Protein AF-0000000083597183 (afdb_homodimer)

Radius of gyration: 18.65 Å; Cα contacts (8 Å, |Δi|>4): 685; chains: 2; bounding box: 47×56×47 Å

Organism: NCBI:txid1368476

InterPro domains:
  IPR002539 MaoC-like dehydratase domain [PF01575] (24-120)
  IPR029069 HotDog domain superfamily [SSF54637] (10-144)
  IPR050965 UPF0336/Enoyl-CoA hydratase-related [PTHR43437] (17-144)

Nearest PDB structures (foldseek):
  5cpg-assembly1_B  TM=9.173E-01  e=1.956E-14  Pseudomonas aeruginosa
  1iq6-assembly1_A  TM=9.420E-01  e=4.392E-13  Aeromonas caviae
  3k67-assembly1_A  TM=9.391E-01  e=9.992E-13  Archaeoglobus fulgidus
  2f41-assembly2_D  TM=8.106E-01  e=1.548E-05  Bacillus subtilis
  2f3x-assembly1_B  TM=7.598E-01  e=5.312E-05  Bacillus subtilis

Secondary structure (DSSP, 8-state):
----TTPPP---GGG--TT-EEEEEEE--HHHHHHHHHHHT---HHHH-HHHHHTSTTSS-B--HHHHHHHHHHHHHHTSS-TT-EEEEEEEEE-SPPBTT-EEEEEEEEEEEETTTTEEEEEEEEEETTTEEEEEEEEEEE---/----TTPPP---GGG--TT-EEEEEEE--HHHHHHHHHHHT---HHHH-HHHHHTSTTSS-B--HHHHHHHHHHHHHHTSS-TT-EEEEEEEEE-SPPBTT-EEEEEEEEEEEETTTTEEEEEEEEEETTTEEEEEEEEEEE---

pLDDT: mean 93.29, std 9.03, range [41.31, 98.88]

Solvent-accessible surface area (backbone atoms only — not comparable to full-atom values): 15024 Å² total; per-residue (Å²): 125,76,51,62,94,82,64,69,71,27,41,34,65,90,71,58,53,74,67,45,71,49,78,46,76,49,69,40,45,68,71,59,49,53,51,52,30,60,72,46,69,46,80,36,42,40,53,71,31,50,70,45,13,45,76,40,96,69,50,40,31,32,56,58,65,62,57,57,50,35,53,51,55,29,47,27,30,61,62,59,44,2,22,46,37,45,75,38,32,40,36,42,38,50,71,41,89,48,47,73,66,38,53,37,40,36,39,39,29,31,68,43,74,40,73,92,76,44,35,35,34,31,36,38,41,28,28,30,91,91,67,42,61,28,34,39,39,41,35,32,29,28,41,24,130,125,79,51,65,93,81,64,68,71,26,40,34,66,92,71,59,54,75,66,45,71,48,77,48,77,49,70,41,43,67,71,60,48,53,50,52,29,60,72,45,69,44,80,36,42,40,52,72,30,52,69,44,12,46,75,39,96,68,50,41,31,34,57,58,64,63,59,58,51,34,55,51,54,28,46,27,30,62,62,58,44,3,23,46,36,43,74,38,33,40,36,40,37,49,71,41,88,47,46,72,68,39,54,37,40,36,38,40,29,31,68,42,74,39,74,91,76,44,34,35,34,30,36,38,41,28,29,29,90,93,66,43,62,28,34,36,37,41,35,31,29,28,38,22,130

Structure (mmCIF, N/CA/C/O backbone):
data_AF-0000000083597183-model_v1
#
loop_
_entity.id
_entity.type
_entity.pdbx_description
1 polymer 'Enoyl-CoA hydratase'
#
loop_
_atom_site.group_PDB
_atom_site.id
_atom_site.type_symbol
_atom_site.label_atom_id
_atom_site.label_alt_id
_atom_site.label_comp_id
_atom_site.label_asym_id
_atom_site.label_entity_id
_atom_site.label_seq_id
_atom_site.pdbx_PDB_ins_code
_atom_site.Cartn_x
_atom_site.Cartn_y
_atom_site.Cartn_z
_atom_site.occupancy
_atom_site.B_iso_or_equiv
_atom_site.auth_seq_id
_atom_site.auth_comp_id
_atom_site.auth_asym_id
_atom_site.auth_atom_id
_atom_site.pdbx_PDB_model_num
ATOM 1 N N . MET A 1 1 ? 1.259 30.031 5.355 1 41.81 1 MET A N 1
ATOM 2 C CA . MET A 1 1 ? 1.521 28.797 4.613 1 41.81 1 MET A CA 1
ATOM 3 C C . MET A 1 1 ? 0.773 28.797 3.285 1 41.81 1 MET A C 1
ATOM 5 O O . MET A 1 1 ? -0.459 28.812 3.262 1 41.81 1 MET A O 1
ATOM 9 N N . LEU A 1 2 ? 1.371 29.406 2.219 1 47.34 2 LEU A N 1
ATOM 10 C CA . LEU A 1 2 ? 0.666 29.734 0.984 1 47.34 2 LEU A CA 1
ATOM 11 C C . LEU A 1 2 ? 0.184 28.469 0.28 1 47.34 2 LEU A C 1
ATOM 13 O O . LEU A 1 2 ? 0.969 27.781 -0.38 1 47.34 2 LEU A O 1
ATOM 17 N N . LEU A 1 3 ? -0.711 27.656 0.903 1 62.44 3 LEU A N 1
ATOM 18 C CA . LEU A 1 3 ? -1.362 26.578 0.18 1 62.44 3 LEU A CA 1
ATOM 19 C C . LEU A 1 3 ? -2.043 27.094 -1.082 1 62.44 3 LEU A C 1
ATOM 21 O O . LEU A 1 3 ? -2.482 28.25 -1.127 1 62.44 3 LEU A O 1
ATOM 25 N N . ARG A 1 4 ? -1.657 26.516 -2.289 1 59.34 4 ARG A N 1
ATOM 26 C CA . ARG A 1 4 ? -2.43 26.969 -3.443 1 59.34 4 ARG A CA 1
ATOM 27 C C . ARG A 1 4 ? -3.857 27.328 -3.043 1 59.34 4 ARG A C 1
ATOM 29 O O . ARG A 1 4 ? -4.414 26.734 -2.117 1 59.34 4 ARG A O 1
ATOM 36 N N . LYS A 1 5 ? -4.309 28.391 -3.541 1 60.41 5 LYS A N 1
ATOM 37 C CA . LYS A 1 5 ? -5.664 28.906 -3.359 1 60.41 5 LYS A CA 1
ATOM 38 C C . LYS A 1 5 ? -6.695 27.781 -3.492 1 60.41 5 LYS A C 1
ATOM 40 O O . LYS A 1 5 ? -6.695 27.047 -4.48 1 60.41 5 LYS A O 1
ATOM 45 N N . GLY A 1 6 ? -7.012 27.203 -2.186 1 68.81 6 GLY A N 1
ATOM 46 C CA . GLY A 1 6 ? -8.148 26.312 -2.209 1 68.81 6 GLY A CA 1
ATOM 47 C C . GLY A 1 6 ? -7.902 25.016 -1.455 1 68.81 6 GLY A C 1
ATOM 48 O O . GLY A 1 6 ? -8.844 24.281 -1.135 1 68.81 6 GLY A O 1
ATOM 49 N N . ILE A 1 7 ? -6.582 24.734 -1.232 1 75.88 7 ILE A N 1
ATOM 50 C CA . ILE A 1 7 ? -6.379 23.5 -0.495 1 75.88 7 ILE A CA 1
ATOM 51 C C . ILE A 1 7 ? -6.492 23.766 1.005 1 75.88 7 ILE A C 1
ATOM 53 O O . ILE A 1 7 ? -5.785 24.609 1.547 1 75.88 7 ILE A O 1
ATOM 57 N N . LYS A 1 8 ? -7.465 23.109 1.589 1 85 8 LYS A N 1
ATOM 58 C CA . LYS A 1 8 ? -7.621 23.172 3.039 1 85 8 LYS A CA 1
ATOM 59 C C . LYS A 1 8 ? -6.785 22.109 3.729 1 85 8 LYS A C 1
ATOM 61 O O . LYS A 1 8 ? -6.914 20.922 3.418 1 85 8 LYS A O 1
ATOM 66 N N . LEU A 1 9 ? -5.914 22.531 4.676 1 92.12 9 LEU A N 1
ATOM 67 C CA . LEU A 1 9 ? -5.078 21.609 5.426 1 92.12 9 LEU A CA 1
ATOM 68 C C . LEU A 1 9 ? -5.934 20.672 6.27 1 92.12 9 LEU A C 1
ATOM 70 O O . LEU A 1 9 ? -7.027 21.031 6.703 1 92.12 9 LEU A O 1
ATOM 74 N N . GLY A 1 10 ? -5.355 19.453 6.449 1 95.81 10 GLY A N 1
ATOM 75 C CA . GLY A 1 10 ? -6.023 18.484 7.301 1 95.81 10 GLY A CA 1
ATOM 76 C C . GLY A 1 10 ? -5.988 18.859 8.773 1 95.81 10 GLY A C 1
ATOM 77 O O . GLY A 1 10 ? -5.512 19.938 9.133 1 95.81 10 GLY A O 1
ATOM 78 N N . LYS A 1 11 ? -6.539 18.062 9.531 1 96.88 11 LYS A N 1
ATOM 79 C CA . LYS A 1 11 ? -6.609 18.297 10.977 1 96.88 11 LYS A CA 1
ATOM 80 C C . LYS A 1 11 ? -5.25 18.094 11.633 1 96.88 11 LYS A C 1
ATOM 82 O O . LYS A 1 11 ? -4.555 17.125 11.344 1 96.88 11 LYS A O 1
ATOM 87 N N . LYS A 1 12 ? -4.887 18.984 12.477 1 96.94 12 LYS A N 1
ATOM 88 C CA . LYS A 1 12 ? -3.732 18.781 13.344 1 96.94 12 LYS A CA 1
ATOM 89 C C . LYS A 1 12 ? -4.059 17.797 14.461 1 96.94 12 LYS A C 1
ATOM 91 O O . LYS A 1 12 ? -5.227 17.469 14.688 1 96.94 12 LYS A O 1
ATOM 96 N N . ILE A 1 13 ? -3.062 17.391 15.086 1 96.94 13 ILE A N 1
ATOM 97 C CA . ILE A 1 13 ? -3.205 16.297 16.047 1 96.94 13 ILE A CA 1
ATOM 98 C C . ILE A 1 13 ? -4.176 16.719 17.156 1 96.94 13 ILE A C 1
ATOM 100 O O . ILE A 1 13 ? -4.922 15.891 17.688 1 96.94 13 ILE A O 1
ATOM 104 N N . ASP A 1 14 ? -4.195 17.969 17.531 1 96.25 14 ASP A N 1
ATOM 105 C CA . ASP A 1 14 ? -5.027 18.453 18.625 1 96.25 14 ASP A CA 1
ATOM 106 C C . ASP A 1 14 ? -6.477 18.625 18.188 1 96.25 14 ASP A C 1
ATOM 108 O O . ASP A 1 14 ? -7.363 18.844 19.016 1 96.25 14 ASP A O 1
ATOM 112 N N . GLU A 1 15 ? -6.727 18.469 16.922 1 97.31 15 GLU A N 1
ATOM 113 C CA . GLU A 1 15 ? -8.07 18.609 16.375 1 97.31 15 GLU A CA 1
ATOM 114 C C . GLU A 1 15 ? -8.711 17.25 16.125 1 97.31 15 GLU A C 1
ATOM 116 O O . GLU A 1 15 ? -9.875 17.172 15.711 1 97.31 15 GLU A O 1
ATOM 121 N N . ILE A 1 16 ? -7.973 16.219 16.281 1 97.81 16 ILE A N 1
ATOM 122 C CA . ILE A 1 16 ? -8.43 14.852 16.031 1 97.81 16 ILE A CA 1
ATOM 123 C C . ILE A 1 16 ? -8.898 14.219 17.344 1 97.81 16 ILE A C 1
ATOM 125 O O . ILE A 1 16 ? -8.266 14.391 18.391 1 97.81 16 ILE A O 1
ATOM 129 N N . THR A 1 17 ? -9.945 13.461 17.297 1 97.75 17 THR A N 1
ATOM 130 C CA . THR A 1 17 ? -10.5 12.828 18.484 1 97.75 17 THR A CA 1
ATOM 131 C C . THR A 1 17 ? -10.586 11.312 18.312 1 97.75 17 THR A C 1
ATOM 133 O O . THR A 1 17 ? -10.977 10.828 17.25 1 97.75 17 THR A O 1
ATOM 136 N N . VAL A 1 18 ? -10.289 10.633 19.375 1 98.12 18 VAL A N 1
ATOM 137 C CA . VAL A 1 18 ? -10.438 9.18 19.359 1 98.12 18 VAL A CA 1
ATOM 138 C C . VAL A 1 18 ? -11.898 8.812 19.125 1 98.12 18 VAL A C 1
ATOM 140 O O . VAL A 1 18 ? -12.797 9.414 19.719 1 98.12 18 VAL A O 1
ATOM 143 N N . GLY A 1 19 ? -12.117 7.871 18.234 1 98.19 19 GLY A N 1
ATOM 144 C CA . GLY A 1 19 ? -13.477 7.449 17.938 1 98.19 19 GLY A CA 1
ATOM 145 C C . GLY A 1 19 ? -14.039 8.086 16.672 1 98.19 19 GLY A C 1
ATOM 146 O O . GLY A 1 19 ? -15.047 7.625 16.141 1 98.19 19 GLY A O 1
ATOM 147 N N . GLU A 1 20 ? -13.406 9.141 16.234 1 97.69 20 GLU A N 1
ATOM 148 C CA . GLU A 1 20 ? -13.812 9.758 14.969 1 97.69 20 GLU A CA 1
ATOM 149 C C . GLU A 1 20 ? -13.773 8.75 13.828 1 97.69 20 GLU A C 1
ATOM 151 O O . GLU A 1 20 ? -12.852 7.938 13.734 1 97.69 20 GLU A O 1
ATOM 156 N N . LYS A 1 21 ? -14.852 8.859 12.984 1 98.19 21 LYS A N 1
ATOM 157 C CA . LYS A 1 21 ? -14.984 7.867 11.922 1 98.19 21 LYS A CA 1
ATOM 158 C C . LYS A 1 21 ? -15.156 8.539 10.562 1 98.19 21 LYS A C 1
ATOM 160 O O . LYS A 1 21 ? -15.625 9.672 10.477 1 98.19 21 LYS A O 1
ATOM 165 N N . LEU A 1 22 ? -14.703 7.848 9.555 1 97.94 22 LEU A N 1
ATOM 166 C CA . LEU A 1 22 ? -14.922 8.188 8.148 1 97.94 22 LEU A CA 1
ATOM 167 C C . LEU A 1 22 ? -15.336 6.957 7.352 1 97.94 22 LEU A C 1
ATOM 169 O O . LEU A 1 22 ? -14.688 5.914 7.422 1 97.94 22 LEU A O 1
ATOM 173 N N . GLN A 1 23 ? -16.453 7.062 6.715 1 97.44 23 GLN A N 1
ATOM 174 C CA . GLN A 1 23 ? -16.938 5.98 5.871 1 97.44 23 GLN A CA 1
ATOM 175 C C . GLN A 1 23 ? -16.844 6.348 4.391 1 97.44 23 GLN A C 1
ATOM 177 O O . GLN A 1 23 ? -17.281 7.426 3.986 1 97.44 23 GLN A O 1
ATOM 182 N N . ILE A 1 24 ? -16.297 5.453 3.621 1 95.88 24 ILE A N 1
ATOM 183 C CA . ILE A 1 24 ? -16.141 5.656 2.184 1 95.88 24 ILE A CA 1
ATOM 184 C C . ILE A 1 24 ? -16.672 4.434 1.436 1 95.88 24 ILE A C 1
ATOM 186 O O . ILE A 1 24 ? -16.5 3.301 1.886 1 95.88 24 ILE A O 1
ATOM 190 N N . THR A 1 25 ? -17.344 4.711 0.355 1 96.12 25 THR A N 1
ATOM 191 C CA . THR A 1 25 ? -17.812 3.66 -0.542 1 96.12 25 THR A CA 1
ATOM 192 C C . THR A 1 25 ? -17.188 3.818 -1.927 1 96.12 25 THR A C 1
ATOM 194 O O . THR A 1 25 ? -17.219 4.906 -2.504 1 96.12 25 THR A O 1
ATOM 197 N N . GLU A 1 26 ? -16.578 2.748 -2.426 1 94 26 GLU A N 1
ATOM 198 C CA . GLU A 1 26 ? -15.898 2.787 -3.717 1 94 26 GLU A CA 1
ATOM 199 C C . GLU A 1 26 ? -16.312 1.603 -4.59 1 94 26 GLU A C 1
ATOM 201 O O . GLU A 1 26 ? -16.344 0.462 -4.121 1 94 26 GLU A O 1
ATOM 206 N N . LYS A 1 27 ? -16.641 1.891 -5.797 1 94.38 27 LYS A N 1
ATOM 207 C CA . LYS A 1 27 ? -16.844 0.833 -6.781 1 94.38 27 LYS A CA 1
ATOM 208 C C . LYS A 1 27 ? -15.57 0.585 -7.59 1 94.38 27 LYS A C 1
ATOM 210 O O . LYS A 1 27 ? -15 1.518 -8.156 1 94.38 27 LYS A O 1
ATOM 215 N N . ILE A 1 28 ? -15.141 -0.674 -7.645 1 93.88 28 ILE A N 1
ATOM 216 C CA . ILE A 1 28 ? -13.906 -1.02 -8.352 1 93.88 28 ILE A CA 1
ATOM 217 C C . ILE A 1 28 ? -14.211 -1.226 -9.836 1 93.88 28 ILE A C 1
ATOM 219 O O . ILE A 1 28 ? -14.547 -2.334 -10.258 1 93.88 28 ILE A O 1
ATOM 223 N N . GLU A 1 29 ? -13.945 -0.23 -10.578 1 91.19 29 GLU A N 1
ATOM 224 C CA . GLU A 1 29 ? -14.234 -0.301 -12.008 1 91.19 29 GLU A CA 1
ATOM 225 C C . GLU A 1 29 ? -13.016 -0.767 -12.789 1 91.19 29 GLU A C 1
ATOM 227 O O . GLU A 1 29 ? -11.875 -0.505 -12.398 1 91.19 29 GLU A O 1
ATOM 232 N N . ASP A 1 30 ? -13.227 -1.377 -13.977 1 87.25 30 ASP A N 1
ATOM 233 C CA . ASP A 1 30 ? -12.172 -1.929 -14.82 1 87.25 30 ASP A CA 1
ATOM 234 C C . ASP A 1 30 ? -11.195 -0.841 -15.266 1 87.25 30 ASP A C 1
ATOM 236 O O . ASP A 1 30 ? -9.984 -1.07 -15.32 1 87.25 30 ASP A O 1
ATOM 240 N N . LYS A 1 31 ? -11.742 0.262 -15.539 1 84.44 31 LYS A N 1
ATOM 241 C CA . LYS A 1 31 ? -10.875 1.344 -16 1 84.44 31 LYS A CA 1
ATOM 242 C C . LYS A 1 31 ? -9.859 1.729 -14.938 1 84.44 31 LYS A C 1
ATOM 244 O O . LYS A 1 31 ? -8.695 2.008 -15.25 1 84.44 31 LYS A O 1
ATOM 249 N N . ASP A 1 32 ? -10.273 1.742 -13.688 1 85.81 32 ASP A N 1
ATOM 250 C CA . ASP A 1 32 ? -9.375 2.092 -12.602 1 85.81 32 ASP A CA 1
ATOM 251 C C . ASP A 1 32 ? -8.312 1.011 -12.391 1 85.81 32 ASP A C 1
ATOM 253 O O . ASP A 1 32 ? -7.156 1.317 -12.117 1 85.81 32 ASP A O 1
ATOM 257 N N . LEU A 1 33 ? -8.781 -0.182 -12.625 1 88.81 33 LEU A N 1
ATOM 258 C CA . LEU A 1 33 ? -7.883 -1.316 -12.461 1 88.81 33 LEU A CA 1
ATOM 259 C C . LEU A 1 33 ? -6.734 -1.253 -13.461 1 88.81 33 LEU A C 1
ATOM 261 O O . LEU A 1 33 ? -5.57 -1.413 -13.094 1 88.81 33 LEU A O 1
ATOM 265 N N . LEU A 1 34 ? -7.078 -1.034 -14.703 1 87.31 34 LEU A N 1
ATOM 266 C CA . LEU A 1 34 ? -6.074 -0.981 -15.758 1 87.31 34 LEU A CA 1
ATOM 267 C C . LEU A 1 34 ? -5.078 0.149 -15.508 1 87.31 34 LEU A C 1
ATOM 269 O O . LEU A 1 34 ? -3.885 0.002 -15.773 1 87.31 34 LEU A O 1
ATOM 273 N N . LEU A 1 35 ? -5.57 1.214 -14.977 1 85.69 35 LEU A N 1
ATOM 274 C CA . LEU A 1 35 ? -4.703 2.338 -14.641 1 85.69 35 LEU A CA 1
ATOM 275 C C . LEU A 1 35 ? -3.705 1.953 -13.555 1 85.69 35 LEU A C 1
ATOM 277 O O . LEU A 1 35 ? -2.516 2.262 -13.656 1 85.69 35 LEU A O 1
ATOM 281 N N . TYR A 1 36 ? -4.176 1.244 -12.539 1 87.19 36 TYR A N 1
ATOM 282 C CA . TYR A 1 36 ? -3.293 0.83 -11.461 1 87.19 36 TYR A CA 1
ATOM 283 C C . TYR A 1 36 ? -2.244 -0.158 -11.953 1 87.19 36 TYR A C 1
ATOM 285 O O . TYR A 1 36 ? -1.068 -0.059 -11.594 1 87.19 36 TYR A O 1
ATOM 293 N N . LEU A 1 37 ? -2.715 -1.013 -12.789 1 88 37 LEU A N 1
ATOM 294 C CA . LEU A 1 37 ? -1.808 -2.016 -13.336 1 88 37 LEU A CA 1
ATOM 295 C C . LEU A 1 37 ? -0.781 -1.374 -14.266 1 88 37 LEU A C 1
ATOM 297 O O . LEU A 1 37 ? 0.383 -1.78 -14.289 1 88 37 LEU A O 1
ATOM 301 N N . GLY A 1 38 ? -1.205 -0.454 -15.016 1 83.25 38 GLY A N 1
ATOM 302 C CA . GLY A 1 38 ? -0.297 0.29 -15.875 1 83.25 38 GLY A CA 1
ATOM 303 C C . GLY A 1 38 ? 0.751 1.068 -15.102 1 83.25 38 GLY A C 1
ATOM 304 O O . GLY A 1 38 ? 1.933 1.045 -15.453 1 83.25 38 GLY A O 1
ATOM 305 N N . LEU A 1 39 ? 0.34 1.626 -14.039 1 81.25 39 LEU A N 1
ATOM 306 C CA . LEU A 1 39 ? 1.214 2.467 -13.227 1 81.25 39 LEU A CA 1
ATOM 307 C C . LEU A 1 39 ? 2.27 1.627 -12.516 1 81.25 39 LEU A C 1
ATOM 309 O O . LEU A 1 39 ? 3.414 2.061 -12.359 1 81.25 39 LEU A O 1
ATOM 313 N N . THR A 1 40 ? 1.866 0.495 -12.047 1 83.06 40 THR A N 1
ATOM 314 C CA . THR A 1 40 ? 2.789 -0.348 -11.289 1 83.06 40 THR A CA 1
ATOM 315 C C . THR A 1 40 ? 3.547 -1.287 -12.227 1 83.06 40 THR A C 1
ATOM 317 O O . THR A 1 40 ? 4.41 -2.047 -11.781 1 83.06 40 THR A O 1
ATOM 320 N N . ASN A 1 41 ? 3.141 -1.228 -13.523 1 83.19 41 ASN A N 1
ATOM 321 C CA . ASN A 1 41 ? 3.723 -2.146 -14.5 1 83.19 41 ASN A CA 1
ATOM 322 C C . ASN A 1 41 ? 3.568 -3.6 -14.055 1 83.19 41 ASN A C 1
ATOM 324 O O . ASN A 1 41 ? 4.543 -4.352 -14.031 1 83.19 41 ASN A O 1
ATOM 328 N N . ASP A 1 42 ? 2.438 -3.844 -13.625 1 88.19 42 ASP A N 1
ATOM 329 C CA . ASP A 1 42 ? 2.094 -5.168 -13.117 1 88.19 42 ASP A CA 1
ATOM 330 C C . ASP A 1 42 ? 1.12 -5.879 -14.055 1 88.19 42 ASP A C 1
ATOM 332 O O . ASP A 1 42 ? -0.039 -5.477 -14.172 1 88.19 42 ASP A O 1
ATOM 336 N N . SER A 1 43 ? 1.572 -6.988 -14.695 1 89.44 43 SER A N 1
ATOM 337 C CA . SER A 1 43 ? 0.742 -7.754 -15.617 1 89.44 43 SER A CA 1
ATOM 338 C C . SER A 1 43 ? 0.439 -9.148 -15.07 1 89.44 43 SER A C 1
ATOM 340 O O . SER A 1 43 ? 0.365 -10.117 -15.828 1 89.44 43 SER A O 1
ATOM 342 N N . ASN A 1 44 ? 0.352 -9.18 -13.82 1 94.81 44 ASN A N 1
ATOM 343 C CA . ASN A 1 44 ? 0.013 -10.438 -13.172 1 94.81 44 ASN A CA 1
ATOM 344 C C . ASN A 1 44 ? -1.292 -11.016 -13.711 1 94.81 44 ASN A C 1
ATOM 346 O O . ASN A 1 44 ? -2.328 -10.352 -13.688 1 94.81 44 ASN A O 1
ATOM 350 N N . PRO A 1 45 ? -1.233 -12.219 -14.234 1 95.06 45 PRO A N 1
ATOM 351 C CA . PRO A 1 45 ? -2.424 -12.805 -14.852 1 95.06 45 PRO A CA 1
ATOM 352 C C . PRO A 1 45 ? -3.594 -12.93 -13.883 1 95.06 45 PRO A C 1
ATOM 354 O O . PRO A 1 45 ? -4.75 -12.984 -14.305 1 95.06 45 PRO A O 1
ATOM 357 N N . LEU A 1 46 ? -3.34 -12.93 -12.664 1 95 46 LEU A N 1
ATOM 358 C CA . LEU A 1 46 ? -4.375 -13.023 -11.641 1 95 46 LEU A CA 1
ATOM 359 C C . LEU A 1 46 ? -5.328 -11.836 -11.727 1 95 46 LEU A C 1
ATOM 361 O O . LEU A 1 46 ? -6.473 -11.914 -11.273 1 95 46 LEU A O 1
ATOM 365 N N . TYR A 1 47 ? -4.844 -10.75 -12.273 1 95.38 47 TYR A N 1
ATOM 366 C CA . TYR A 1 47 ? -5.609 -9.508 -12.219 1 95.38 47 TYR A CA 1
ATOM 367 C C . TYR A 1 47 ? -6.344 -9.258 -13.531 1 95.38 47 TYR A C 1
ATOM 369 O O . TYR A 1 47 ? -7.273 -8.453 -13.586 1 95.38 47 TYR A O 1
ATOM 377 N N . ILE A 1 48 ? -5.961 -10.016 -14.625 1 91.81 48 ILE A N 1
ATOM 378 C CA . ILE A 1 48 ? -6.5 -9.562 -15.898 1 91.81 48 ILE A CA 1
ATOM 379 C C . ILE A 1 48 ? -6.855 -10.766 -16.766 1 91.81 48 ILE A C 1
ATOM 381 O O . ILE A 1 48 ? -7.59 -10.633 -17.75 1 91.81 48 ILE A O 1
ATOM 385 N N . GLN A 1 49 ? -6.273 -11.898 -16.531 1 92.44 49 GLN A N 1
ATOM 386 C CA . GLN A 1 49 ? -6.492 -13.047 -17.391 1 92.44 49 GLN A CA 1
ATOM 387 C C . GLN A 1 49 ? -7.562 -13.969 -16.828 1 92.44 49 GLN A C 1
ATOM 389 O O . GLN A 1 49 ? -7.301 -14.734 -15.898 1 92.44 49 GLN A O 1
ATOM 394 N N . HIS A 1 50 ? -8.641 -14.016 -17.516 1 93.62 50 HIS A N 1
ATOM 395 C CA . HIS A 1 50 ? -9.789 -14.789 -17.047 1 93.62 50 HIS A CA 1
ATOM 396 C C . HIS A 1 50 ? -9.484 -16.281 -17.062 1 93.62 50 HIS A C 1
ATOM 398 O O . HIS A 1 50 ? -9.805 -17 -16.109 1 93.62 50 HIS A O 1
ATOM 404 N N . ASP A 1 51 ? -8.875 -16.672 -18.109 1 93.5 51 ASP A N 1
ATOM 405 C CA . ASP A 1 51 ? -8.609 -18.094 -18.25 1 93.5 51 ASP A CA 1
ATOM 406 C C . ASP A 1 51 ? -7.695 -18.609 -17.141 1 93.5 51 ASP A C 1
ATOM 408 O O . ASP A 1 51 ? -7.91 -19.688 -16.594 1 93.5 51 ASP A O 1
ATOM 412 N N . TYR A 1 52 ? -6.73 -17.812 -16.797 1 93.62 52 TYR A N 1
ATOM 413 C CA . TYR A 1 52 ? -5.844 -18.219 -15.711 1 93.62 52 TYR A CA 1
ATOM 414 C C . TYR A 1 52 ? -6.57 -18.188 -14.375 1 93.62 52 TYR A C 1
ATOM 416 O O . TYR A 1 52 ? -6.488 -19.141 -13.594 1 93.62 52 TYR A O 1
ATOM 424 N N . ALA A 1 53 ? -7.219 -17.094 -14.109 1 93.81 53 ALA A N 1
ATOM 425 C CA . ALA A 1 53 ? -7.918 -16.938 -12.836 1 93.81 53 ALA A CA 1
ATOM 426 C C . ALA A 1 53 ? -8.922 -18.062 -12.609 1 93.81 53 ALA A C 1
ATOM 428 O O . ALA A 1 53 ? -9.125 -18.5 -11.477 1 93.81 53 ALA A O 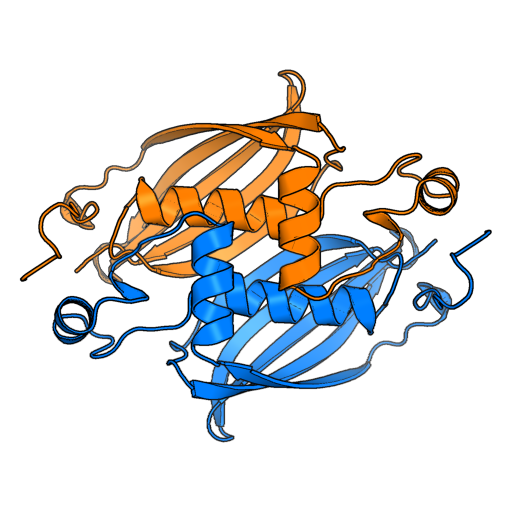1
ATOM 429 N N . LEU A 1 54 ? -9.523 -18.547 -13.727 1 93.88 54 LEU A N 1
ATOM 430 C CA . LEU A 1 54 ? -10.523 -19.609 -13.656 1 93.88 54 LEU A CA 1
ATOM 431 C C . LEU A 1 54 ? -9.93 -20.875 -13.031 1 93.88 54 LEU A C 1
ATOM 433 O O . LEU A 1 54 ? -10.641 -21.625 -12.375 1 93.88 54 LEU A O 1
ATOM 437 N N . GLU A 1 55 ? -8.672 -21.047 -13.195 1 92.5 55 GLU A N 1
ATOM 438 C CA . GLU A 1 55 ? -8 -22.25 -12.727 1 92.5 55 GLU A CA 1
ATOM 439 C C . GLU A 1 55 ? -7.488 -22.078 -11.297 1 92.5 55 GLU A C 1
ATOM 441 O O . GLU A 1 55 ? -6.93 -23.016 -10.719 1 92.5 55 GLU A O 1
ATOM 446 N N . THR A 1 56 ? -7.566 -20.938 -10.805 1 93.12 56 THR A N 1
ATOM 447 C CA . THR A 1 56 ? -7.145 -20.656 -9.438 1 93.12 56 THR A CA 1
ATOM 448 C C . THR A 1 56 ? -8.328 -20.719 -8.484 1 93.12 56 THR A C 1
ATOM 450 O O . THR A 1 56 ? -9.484 -20.797 -8.922 1 93.12 56 THR A O 1
ATOM 453 N N . PRO A 1 57 ? -8.031 -20.672 -7.215 1 93.12 57 PRO A N 1
ATOM 454 C CA . PRO A 1 57 ? -9.125 -20.672 -6.242 1 93.12 57 PRO A CA 1
ATOM 455 C C . PRO A 1 57 ? -10.016 -19.438 -6.359 1 93.12 57 PRO A C 1
ATOM 457 O O . PRO A 1 57 ? -11.133 -19.422 -5.848 1 93.12 57 PRO A O 1
ATOM 460 N N . PHE A 1 58 ? -9.57 -18.453 -7.023 1 94.75 58 PHE A N 1
ATOM 461 C CA . PHE A 1 58 ? -10.305 -17.203 -7.129 1 94.75 58 PHE A CA 1
ATOM 462 C C . PHE A 1 58 ? -11.391 -17.297 -8.188 1 94.75 58 PHE A C 1
ATOM 464 O O . PHE A 1 58 ? -12.375 -16.562 -8.148 1 94.75 58 PHE A O 1
ATOM 471 N N . LYS A 1 59 ? -11.227 -18.109 -9.258 1 95.69 59 LYS A N 1
ATOM 472 C CA . LYS A 1 59 ? -12.195 -18.469 -10.289 1 95.69 59 LYS A CA 1
ATOM 473 C C . LYS A 1 59 ? -12.43 -17.312 -11.258 1 95.69 59 LYS A C 1
ATOM 475 O O . LYS A 1 59 ? -12.938 -17.516 -12.359 1 95.69 59 LYS A O 1
ATOM 480 N N . LYS A 1 60 ? -12.102 -16.094 -10.859 1 95.5 60 LYS A N 1
ATOM 481 C CA . LYS A 1 60 ? -12.141 -14.906 -11.703 1 95.5 60 LYS A CA 1
ATOM 482 C C . LYS A 1 60 ? -11.055 -13.906 -11.305 1 95.5 60 LYS A C 1
ATOM 484 O O . LYS A 1 60 ? -10.539 -13.961 -10.188 1 95.5 60 LYS A O 1
ATOM 489 N N . PRO A 1 61 ? -10.703 -12.977 -12.211 1 95.19 61 PRO A N 1
ATOM 490 C CA . PRO A 1 61 ? -9.688 -11.984 -11.875 1 95.19 61 PRO A CA 1
ATOM 491 C C . PRO A 1 61 ? -10.047 -11.156 -10.641 1 95.19 61 PRO A C 1
ATOM 493 O O . PRO A 1 61 ? -11.219 -10.805 -10.453 1 95.19 61 PRO A O 1
ATOM 496 N N . ILE A 1 62 ? -9.039 -10.852 -9.859 1 96.69 62 ILE A N 1
ATOM 497 C CA . ILE A 1 62 ? -9.266 -10.133 -8.609 1 96.69 62 ILE A CA 1
ATOM 498 C C . ILE A 1 62 ? -8.57 -8.773 -8.664 1 96.69 62 ILE A C 1
ATOM 500 O O . ILE A 1 62 ? -7.727 -8.531 -9.523 1 96.69 62 ILE A O 1
ATOM 504 N N . VAL A 1 63 ? -8.977 -7.883 -7.781 1 96.5 63 VAL A N 1
ATOM 505 C CA . VAL A 1 63 ? -8.414 -6.543 -7.648 1 96.5 63 VAL A CA 1
ATOM 506 C C . VAL A 1 63 ? -7.051 -6.621 -6.957 1 96.5 63 VAL A C 1
ATOM 508 O O . VAL A 1 63 ? -6.906 -7.285 -5.93 1 96.5 63 VAL A O 1
ATOM 511 N N . PRO A 1 64 ? -6.098 -5.984 -7.57 1 95.69 64 PRO A N 1
ATOM 512 C CA . PRO A 1 64 ? -4.801 -5.953 -6.891 1 95.69 64 PRO A CA 1
ATOM 513 C C . PRO A 1 64 ? -4.863 -5.266 -5.527 1 95.69 64 PRO A C 1
ATOM 515 O O . PRO A 1 64 ? -5.527 -4.234 -5.383 1 95.69 64 PRO A O 1
ATOM 518 N N . THR A 1 65 ? -4.121 -5.777 -4.566 1 94.81 65 THR A N 1
ATOM 519 C CA . THR A 1 65 ? -4.168 -5.246 -3.211 1 94.81 65 THR A CA 1
ATOM 520 C C . THR A 1 65 ? -3.658 -3.809 -3.174 1 94.81 65 THR A C 1
ATOM 522 O O . THR A 1 65 ? -4.098 -3.01 -2.346 1 94.81 65 THR A O 1
ATOM 525 N N . ILE A 1 66 ? -2.777 -3.486 -4.086 1 93.38 66 ILE A N 1
ATOM 526 C CA . ILE A 1 66 ? -2.221 -2.139 -4.125 1 93.38 66 ILE A CA 1
ATOM 527 C C . ILE A 1 66 ? -3.332 -1.129 -4.406 1 93.38 66 ILE A C 1
ATOM 529 O O . ILE A 1 66 ? -3.295 -0.002 -3.906 1 93.38 66 ILE A O 1
ATOM 533 N N . MET A 1 67 ? -4.289 -1.485 -5.188 1 93.69 67 MET A N 1
ATOM 534 C CA . MET A 1 67 ? -5.41 -0.593 -5.469 1 93.69 67 MET A CA 1
ATOM 535 C C . MET A 1 67 ? -6.23 -0.331 -4.211 1 93.69 67 MET A C 1
ATOM 537 O O . MET A 1 67 ? -6.594 0.812 -3.928 1 93.69 67 MET A O 1
ATOM 541 N N . LEU A 1 68 ? -6.492 -1.341 -3.455 1 95.5 68 LEU A N 1
ATOM 542 C CA . LEU A 1 68 ? -7.207 -1.192 -2.193 1 95.5 68 LEU A CA 1
ATOM 543 C C . LEU A 1 68 ? -6.434 -0.298 -1.231 1 95.5 68 LEU A C 1
ATOM 545 O O . LEU A 1 68 ? -7.012 0.591 -0.602 1 95.5 68 LEU A O 1
ATOM 549 N N . ASN A 1 69 ? -5.168 -0.573 -1.177 1 95.38 69 ASN A N 1
ATOM 550 C CA . ASN A 1 69 ? -4.301 0.266 -0.356 1 95.38 69 ASN A CA 1
ATOM 551 C C . ASN A 1 69 ? -4.34 1.723 -0.809 1 95.38 69 ASN A C 1
ATOM 553 O O . ASN A 1 69 ? -4.371 2.635 0.02 1 95.38 69 ASN A O 1
ATOM 557 N N . GLY A 1 70 ? -4.297 1.927 -2.098 1 93.25 70 GLY A N 1
ATOM 558 C CA . GLY A 1 70 ? -4.379 3.271 -2.643 1 93.25 70 GLY A CA 1
ATOM 559 C C . GLY A 1 70 ? -5.641 4.008 -2.229 1 93.25 70 GLY A C 1
ATOM 560 O O . GLY A 1 70 ? -5.59 5.191 -1.887 1 93.25 70 GLY A O 1
ATOM 561 N N . ILE A 1 71 ? -6.699 3.357 -2.275 1 94.19 71 ILE A N 1
ATOM 562 C CA . ILE A 1 71 ? -7.977 3.947 -1.888 1 94.19 71 ILE A CA 1
ATOM 563 C C . ILE A 1 71 ? -7.926 4.371 -0.422 1 94.19 71 ILE A C 1
ATOM 565 O O . ILE A 1 71 ? -8.32 5.492 -0.08 1 94.19 71 ILE A O 1
ATOM 569 N N . ILE A 1 72 ? -7.391 3.561 0.4 1 96.62 72 ILE A N 1
ATOM 570 C CA . ILE A 1 72 ? -7.332 3.803 1.837 1 96.62 72 ILE A CA 1
ATOM 571 C C . ILE A 1 72 ? -6.402 4.98 2.123 1 96.62 72 ILE A C 1
ATOM 573 O O . ILE A 1 72 ? -6.773 5.914 2.834 1 96.62 72 ILE A O 1
ATOM 577 N N . THR A 1 73 ? -5.191 4.938 1.587 1 95.56 73 THR A N 1
ATOM 578 C CA . THR A 1 73 ? -4.211 5.98 1.868 1 95.56 73 THR A CA 1
ATOM 579 C C . THR A 1 73 ? -4.66 7.316 1.285 1 95.56 73 THR A C 1
ATOM 581 O O . THR A 1 73 ? -4.395 8.375 1.862 1 95.56 73 THR A O 1
ATOM 584 N N . SER A 1 74 ? -5.34 7.219 0.166 1 93.75 74 SER A N 1
ATOM 585 C CA . SER A 1 74 ? -5.898 8.445 -0.398 1 93.75 74 SER A CA 1
ATOM 586 C C . SER A 1 74 ? -6.949 9.047 0.527 1 93.75 74 SER A C 1
ATOM 588 O O . SER A 1 74 ? -7.004 10.266 0.7 1 93.75 74 SER A O 1
ATOM 590 N N . ALA A 1 75 ? -7.797 8.219 1.057 1 96.12 75 ALA A N 1
ATOM 591 C CA . ALA A 1 75 ? -8.812 8.703 1.985 1 96.12 75 ALA A CA 1
ATOM 592 C C . ALA A 1 75 ? -8.18 9.383 3.193 1 96.12 75 ALA A C 1
ATOM 594 O O . ALA A 1 75 ? -8.648 10.438 3.635 1 96.12 75 ALA A O 1
ATOM 595 N N . ILE A 1 76 ? -7.148 8.812 3.67 1 97.44 76 ILE A N 1
ATOM 596 C CA . ILE A 1 76 ? -6.43 9.367 4.809 1 97.44 76 ILE A CA 1
ATOM 597 C C . ILE A 1 76 ? -5.816 10.711 4.418 1 97.44 76 ILE A C 1
ATOM 599 O O . ILE A 1 76 ? -5.965 11.703 5.137 1 97.44 76 ILE A O 1
ATOM 603 N N . SER A 1 77 ? -5.191 10.727 3.336 1 95.81 77 SER A N 1
ATOM 604 C CA . SER A 1 77 ? -4.492 11.898 2.826 1 95.81 77 SER A CA 1
ATOM 605 C C . SER A 1 77 ? -5.461 13.047 2.551 1 95.81 77 SER A C 1
ATOM 607 O O . SER A 1 77 ? -5.109 14.219 2.709 1 95.81 77 SER A O 1
ATOM 609 N N . LYS A 1 78 ? -6.672 12.688 2.215 1 94.94 78 LYS A N 1
ATOM 610 C CA . LYS A 1 78 ? -7.633 13.695 1.78 1 94.94 78 LYS A CA 1
ATOM 611 C C . LYS A 1 78 ? -8.539 14.125 2.932 1 94.94 78 LYS A C 1
ATOM 613 O O . LYS A 1 78 ? -8.953 15.281 3.004 1 94.94 78 LYS A O 1
ATOM 618 N N . HIS A 1 79 ? -8.812 13.195 3.828 1 95.38 79 HIS A N 1
ATOM 619 C CA . HIS A 1 79 ? -9.953 13.477 4.684 1 95.38 79 HIS A CA 1
ATOM 620 C C . HIS A 1 79 ? -9.602 13.297 6.156 1 95.38 79 HIS A C 1
ATOM 622 O O . HIS A 1 79 ? -10.039 14.078 7.004 1 95.38 79 HIS A O 1
ATOM 628 N N . MET A 1 80 ? -8.891 12.305 6.5 1 94.81 80 MET A N 1
ATOM 629 C CA . MET A 1 80 ? -8.625 11.977 7.895 1 94.81 80 MET A CA 1
ATOM 630 C C . MET A 1 80 ? -7.242 11.352 8.055 1 94.81 80 MET A C 1
ATOM 632 O O . MET A 1 80 ? -7.07 10.148 7.828 1 94.81 80 MET A O 1
ATOM 636 N N . PRO A 1 81 ? -6.297 12.203 8.5 1 96.75 81 PRO A N 1
ATOM 637 C CA . PRO A 1 81 ? -6.398 13.586 8.984 1 96.75 81 PRO A CA 1
ATOM 638 C C . PRO A 1 81 ? -6.582 14.594 7.859 1 96.75 81 PRO A C 1
ATOM 640 O O . PRO A 1 81 ? -7.102 15.695 8.086 1 96.75 81 PRO A O 1
ATOM 643 N N . GLY A 1 82 ? -6.082 14.234 6.676 1 96.56 82 GLY A N 1
ATOM 644 C CA . GLY A 1 82 ? -6.262 15.156 5.562 1 96.56 82 GLY A CA 1
ATOM 645 C C . GLY A 1 82 ? -4.953 15.688 5.012 1 96.56 82 GLY A C 1
ATOM 646 O O . GLY A 1 82 ? -3.881 15.172 5.336 1 96.56 82 GLY A O 1
ATOM 647 N N . PRO A 1 83 ? -5.078 16.734 4.156 1 95.81 83 PRO A N 1
ATOM 648 C CA . PRO A 1 83 ? -3.893 17.266 3.479 1 95.81 83 PRO A CA 1
ATOM 649 C C . PRO A 1 83 ? -2.787 17.656 4.453 1 95.81 83 PRO A C 1
ATOM 651 O O . PRO A 1 83 ? -3.051 18.344 5.445 1 95.81 83 PRO A O 1
ATOM 654 N N . GLY A 1 84 ? -1.593 17.219 4.129 1 96.19 84 GLY A N 1
ATOM 655 C CA . GLY A 1 84 ? -0.452 17.438 5 1 96.19 84 GLY A CA 1
ATOM 656 C C . GLY A 1 84 ? -0.086 16.219 5.832 1 96.19 84 GLY A C 1
ATOM 657 O O . GLY A 1 84 ? 0.954 16.203 6.492 1 96.19 84 GLY A O 1
ATOM 658 N N . SER A 1 85 ? -0.889 15.188 5.773 1 97.12 85 SER A N 1
ATOM 659 C CA . SER A 1 85 ? -0.627 13.992 6.566 1 97.12 85 SER A CA 1
ATOM 660 C C . SER A 1 85 ? 0.296 13.031 5.824 1 97.12 85 SER A C 1
ATOM 662 O O . SER A 1 85 ? 0.426 13.102 4.602 1 97.12 85 SER A O 1
ATOM 664 N N . HIS A 1 86 ? 0.944 12.18 6.566 1 97.25 86 HIS A N 1
ATOM 665 C CA . HIS A 1 86 ? 1.892 11.203 6.031 1 97.25 86 HIS A CA 1
ATOM 666 C C . HIS A 1 86 ? 1.803 9.883 6.777 1 97.25 86 HIS A C 1
ATOM 668 O O . HIS A 1 86 ? 1.754 9.859 8.008 1 97.25 86 HIS A O 1
ATOM 674 N N . VAL A 1 87 ? 1.771 8.828 6.023 1 97.94 87 VAL A N 1
ATOM 675 C CA . VAL A 1 87 ? 1.669 7.5 6.617 1 97.94 87 VAL A CA 1
ATOM 676 C C . VAL A 1 87 ? 3.035 7.059 7.141 1 97.94 87 VAL A C 1
ATOM 678 O O . VAL A 1 87 ? 4.023 7.082 6.402 1 97.94 87 VAL A O 1
ATOM 681 N N . ARG A 1 88 ? 3.041 6.613 8.359 1 97.81 88 ARG A N 1
ATOM 682 C CA . ARG A 1 88 ? 4.27 6.168 9.016 1 97.81 88 ARG A CA 1
ATOM 683 C C . ARG A 1 88 ? 4.371 4.648 9.016 1 97.81 88 ARG A C 1
ATOM 685 O O . ARG A 1 88 ? 5.461 4.094 8.891 1 97.81 88 ARG A O 1
ATOM 692 N N . GLU A 1 89 ? 3.256 4.043 9.297 1 98.62 89 GLU A N 1
ATOM 693 C CA . GLU A 1 89 ? 3.201 2.586 9.383 1 98.62 89 GLU A CA 1
ATOM 694 C C . GLU A 1 89 ? 1.877 2.049 8.852 1 98.62 89 GLU A C 1
ATOM 696 O O . GLU A 1 89 ? 0.834 2.688 9.008 1 98.62 89 GLU A O 1
ATOM 701 N N . GLN A 1 90 ? 1.955 0.906 8.273 1 98.56 90 GLN A N 1
ATOM 702 C CA . GLN A 1 90 ? 0.747 0.233 7.809 1 98.56 90 GLN A CA 1
ATOM 703 C C . GLN A 1 90 ? 0.765 -1.248 8.18 1 98.56 90 GLN A C 1
ATOM 705 O O . GLN A 1 90 ? 1.747 -1.946 7.918 1 98.56 90 GLN A O 1
ATOM 710 N N . ASN A 1 91 ? -0.19 -1.713 8.797 1 98.75 91 ASN A N 1
ATOM 711 C CA . ASN A 1 91 ? -0.474 -3.119 9.062 1 98.75 91 ASN A CA 1
ATOM 712 C C . ASN A 1 91 ? -1.851 -3.523 8.547 1 98.75 91 ASN A C 1
ATOM 714 O O . ASN A 1 91 ? -2.869 -3.205 9.164 1 98.75 91 ASN A O 1
ATOM 718 N N . LEU A 1 92 ? -1.885 -4.246 7.465 1 98.75 92 LEU A N 1
ATOM 719 C CA . LEU A 1 92 ? -3.137 -4.582 6.797 1 98.75 92 LEU A CA 1
ATOM 720 C C . LEU A 1 92 ? -3.209 -6.078 6.5 1 98.75 92 LEU A C 1
ATOM 722 O O . LEU A 1 92 ? -2.207 -6.688 6.121 1 98.75 92 LEU A O 1
ATOM 726 N N . ILE A 1 93 ? -4.367 -6.625 6.633 1 98.75 93 ILE A N 1
ATOM 727 C CA . ILE A 1 93 ? -4.664 -8.008 6.289 1 98.75 93 ILE A CA 1
ATOM 728 C C . ILE A 1 93 ? -5.785 -8.062 5.254 1 98.75 93 ILE A C 1
ATOM 730 O O . ILE A 1 93 ? -6.836 -7.441 5.438 1 98.75 93 ILE A O 1
ATOM 734 N N . TYR A 1 94 ? -5.504 -8.758 4.191 1 98.38 94 TYR A N 1
ATOM 735 C CA . TYR A 1 94 ? -6.504 -8.961 3.15 1 98.38 94 TYR A CA 1
ATOM 736 C C . TYR A 1 94 ? -7.191 -10.312 3.322 1 98.38 94 TYR A C 1
ATOM 738 O O . TYR A 1 94 ? -6.613 -11.359 3.018 1 98.38 94 TYR A O 1
ATOM 746 N N . LEU A 1 95 ? -8.391 -10.281 3.686 1 97.75 95 LEU A N 1
ATOM 747 C CA . LEU A 1 95 ? -9.094 -11.469 4.176 1 97.75 95 LEU A CA 1
ATOM 748 C C . LEU A 1 95 ? -9.781 -12.195 3.029 1 97.75 95 LEU A C 1
ATOM 750 O O . LEU A 1 95 ? -9.758 -13.43 2.971 1 97.75 95 LEU A O 1
ATOM 754 N N . GLU A 1 96 ? -10.469 -11.492 2.227 1 97.31 96 GLU A N 1
ATOM 755 C CA . GLU A 1 96 ? -11.18 -12.023 1.07 1 97.31 96 GLU A CA 1
ATOM 756 C C . GLU A 1 96 ? -10.836 -11.25 -0.197 1 97.31 96 GLU A C 1
ATOM 758 O O . GLU A 1 96 ? -10.594 -10.039 -0.143 1 97.31 96 GLU A O 1
ATOM 763 N N . PRO A 1 97 ? -10.812 -11.938 -1.29 1 97 97 PRO A N 1
ATOM 764 C CA . PRO A 1 97 ? -10.539 -11.211 -2.533 1 97 97 PRO A CA 1
ATOM 765 C C . PRO A 1 97 ? -11.672 -10.258 -2.92 1 97 97 PRO A C 1
ATOM 767 O O . PRO A 1 97 ? -12.828 -10.5 -2.58 1 97 97 PRO A O 1
ATOM 770 N N . VAL A 1 98 ? -11.32 -9.164 -3.494 1 97.31 98 VAL A N 1
ATOM 771 C CA . VAL A 1 98 ? -12.273 -8.273 -4.137 1 97.31 98 VAL A CA 1
ATOM 772 C C . VAL A 1 98 ? -12.258 -8.5 -5.648 1 97.31 98 VAL A C 1
ATOM 774 O O . VAL A 1 98 ? -11.195 -8.633 -6.254 1 97.31 98 VAL A O 1
ATOM 777 N N . TYR A 1 99 ? -13.422 -8.594 -6.227 1 96.56 99 TYR A N 1
ATOM 778 C CA . TYR A 1 99 ? -13.516 -8.852 -7.66 1 96.56 99 TYR A CA 1
ATOM 779 C C . TYR A 1 99 ? -13.844 -7.574 -8.422 1 96.56 99 TYR A C 1
ATOM 781 O O . TYR A 1 99 ? -14.242 -6.57 -7.824 1 96.56 99 TYR A O 1
ATOM 789 N N . HIS A 1 100 ? -13.531 -7.695 -9.688 1 95.31 100 HIS A N 1
ATOM 790 C CA . HIS A 1 100 ? -13.844 -6.562 -10.547 1 95.31 100 HIS A CA 1
ATOM 791 C C . HIS A 1 100 ? -15.312 -6.164 -10.422 1 95.31 100 HIS A C 1
ATOM 793 O O . HIS A 1 100 ? -16.188 -7.027 -10.328 1 95.31 100 HIS A O 1
ATOM 799 N N . ASN A 1 101 ? -15.586 -4.836 -10.383 1 94.88 101 ASN A N 1
ATOM 800 C CA . ASN A 1 101 ? -16.922 -4.242 -10.414 1 94.88 101 ASN A CA 1
ATOM 801 C C . ASN A 1 101 ? -17.656 -4.461 -9.094 1 94.88 101 ASN A C 1
ATOM 803 O O . ASN A 1 101 ? -18.875 -4.262 -9.023 1 94.88 101 ASN A O 1
ATOM 807 N N . GLU A 1 102 ? -16.953 -4.875 -8.117 1 95.94 102 GLU A N 1
ATOM 808 C CA . GLU A 1 102 ? -17.562 -4.945 -6.789 1 95.94 102 GLU A CA 1
ATOM 809 C C . GLU A 1 102 ? -17.484 -3.598 -6.074 1 95.94 102 GLU A C 1
ATOM 811 O O . GLU A 1 102 ? -16.625 -2.771 -6.391 1 95.94 102 GLU A O 1
ATOM 816 N N . THR A 1 103 ? -18.422 -3.391 -5.199 1 96.88 103 THR A N 1
ATOM 817 C CA . THR A 1 103 ? -18.438 -2.203 -4.352 1 96.88 103 THR A CA 1
ATOM 818 C C . THR A 1 103 ? -17.938 -2.533 -2.947 1 96.88 103 THR A C 1
ATOM 820 O O . THR A 1 103 ? -18.391 -3.508 -2.34 1 96.88 103 THR A O 1
ATOM 823 N N . ILE A 1 104 ? -17.031 -1.703 -2.477 1 97.06 104 ILE A N 1
ATOM 824 C CA . ILE A 1 104 ? -16.531 -1.935 -1.125 1 97.06 104 ILE A CA 1
ATOM 825 C C . ILE A 1 104 ? -16.859 -0.729 -0.243 1 97.06 104 ILE A C 1
ATOM 827 O O . ILE A 1 104 ? -16.875 0.408 -0.719 1 97.06 104 ILE A O 1
ATOM 831 N N . GLU A 1 105 ? -17.125 -1.04 0.974 1 97.94 105 GLU A N 1
ATOM 832 C CA . GLU A 1 105 ? -17.297 -0.037 2.02 1 97.94 105 GLU A CA 1
ATOM 833 C C . GLU A 1 105 ? -16.125 -0.038 2.992 1 97.94 105 GLU A C 1
ATOM 835 O O . GLU A 1 105 ? -15.805 -1.069 3.59 1 97.94 105 GLU A O 1
ATOM 840 N N . ILE A 1 106 ? -15.531 1.1 3.16 1 97.62 106 ILE A N 1
ATOM 841 C CA . ILE A 1 106 ? -14.352 1.219 4.012 1 97.62 106 ILE A CA 1
ATOM 842 C C . ILE A 1 106 ? -14.664 2.125 5.203 1 97.62 106 ILE A C 1
ATOM 844 O O . ILE A 1 106 ? -15.18 3.23 5.027 1 97.62 106 ILE A O 1
ATOM 848 N N . LEU A 1 107 ? -14.352 1.616 6.316 1 98.06 107 LEU A N 1
ATOM 849 C CA . LEU A 1 107 ? -14.492 2.385 7.547 1 98.06 107 LEU A CA 1
ATOM 850 C C . LEU A 1 107 ? -13.133 2.676 8.164 1 98.06 107 LEU A C 1
ATOM 852 O O . LEU A 1 107 ? -12.344 1.756 8.406 1 98.06 107 LEU A O 1
ATOM 856 N N . LEU A 1 108 ? -12.852 3.932 8.344 1 98.69 108 LEU A N 1
ATOM 857 C CA . LEU A 1 108 ? -11.672 4.395 9.07 1 98.69 108 LEU A CA 1
ATOM 858 C C . LEU A 1 108 ? -12.07 4.957 10.43 1 98.69 108 LEU A C 1
ATOM 860 O O . LEU A 1 108 ? -13 5.758 10.531 1 98.69 108 LEU A O 1
ATOM 864 N N . GLU A 1 109 ? -11.328 4.492 11.422 1 98.81 109 GLU A N 1
ATOM 865 C CA . GLU A 1 109 ? -11.641 4.969 12.766 1 98.81 109 GLU A CA 1
ATOM 866 C C . GLU A 1 109 ? -10.367 5.297 13.547 1 98.81 109 GLU A C 1
ATOM 868 O O . GLU A 1 109 ? -9.445 4.484 13.594 1 98.81 109 GLU A O 1
ATOM 873 N N . VAL A 1 110 ? -10.367 6.488 14.148 1 98.75 110 VAL A N 1
ATOM 874 C CA . VAL A 1 110 ? -9.242 6.844 15 1 98.75 110 VAL A CA 1
ATOM 875 C C . VAL A 1 110 ? -9.297 6.023 16.297 1 98.75 110 VAL A C 1
ATOM 877 O O . VAL A 1 110 ? -10.258 6.113 17.047 1 98.75 110 VAL A O 1
ATOM 880 N N . HIS A 1 111 ? -8.25 5.309 16.469 1 98.31 111 HIS A N 1
ATOM 881 C CA . HIS A 1 111 ? -8.258 4.391 17.609 1 98.31 111 HIS A CA 1
ATOM 882 C C . HIS A 1 111 ? -7.363 4.895 18.734 1 98.31 111 HIS A C 1
ATOM 884 O O . HIS A 1 111 ? -7.617 4.613 19.906 1 98.31 111 HIS A O 1
ATOM 890 N N . HIS A 1 112 ? -6.332 5.574 18.438 1 98.38 112 HIS A N 1
ATOM 891 C CA . HIS A 1 112 ? -5.352 6.047 19.406 1 98.38 112 HIS A CA 1
ATOM 892 C C . HIS A 1 112 ? -4.625 7.285 18.891 1 98.38 112 HIS A C 1
ATOM 894 O O . HIS A 1 112 ? -4.434 7.449 17.688 1 98.38 112 HIS A O 1
ATOM 900 N N . ILE A 1 113 ? -4.293 8.148 19.812 1 98.31 113 ILE A N 1
ATOM 901 C CA . ILE A 1 113 ? -3.553 9.367 19.5 1 98.31 113 ILE A CA 1
ATOM 902 C C . ILE A 1 113 ? -2.328 9.477 20.391 1 98.31 113 ILE A C 1
ATOM 904 O O . ILE A 1 113 ? -2.447 9.438 21.625 1 98.31 113 ILE A O 1
ATOM 908 N N . ASP A 1 114 ? -1.253 9.57 19.844 1 98.06 114 ASP A N 1
ATOM 909 C CA . ASP A 1 114 ? -0.006 9.852 20.547 1 98.06 114 ASP A CA 1
ATOM 910 C C . ASP A 1 114 ? 0.451 11.289 20.281 1 98.06 114 ASP A C 1
ATOM 912 O O . ASP A 1 114 ? 1.186 11.555 19.328 1 98.06 114 ASP A O 1
ATOM 916 N N . ILE A 1 115 ? 0.135 12.148 21.141 1 96.56 115 ILE A N 1
ATOM 917 C CA . ILE A 1 115 ? 0.381 13.578 20.953 1 96.56 115 ILE A CA 1
ATOM 918 C C . ILE A 1 115 ? 1.884 13.844 20.938 1 96.56 115 ILE A C 1
ATOM 920 O O . ILE A 1 115 ? 2.373 14.625 20.125 1 96.56 115 ILE A O 1
ATOM 924 N N . THR A 1 116 ? 2.564 13.211 21.844 1 96.25 116 THR A N 1
ATOM 925 C CA . THR A 1 116 ? 3.998 13.43 21.984 1 96.25 116 THR A CA 1
ATOM 926 C C . THR A 1 116 ? 4.734 13.125 20.688 1 96.25 116 THR A C 1
ATOM 928 O O . THR A 1 116 ? 5.609 13.883 20.266 1 96.25 116 THR A O 1
ATOM 931 N N . GLN A 1 117 ? 4.305 12.078 20.016 1 95.94 117 GLN A N 1
ATOM 932 C C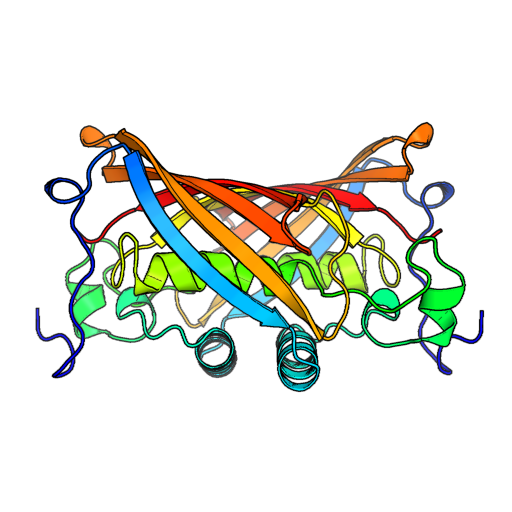A . GLN A 1 117 ? 4.98 11.672 18.781 1 95.94 117 GLN A CA 1
ATOM 933 C C . GLN A 1 117 ? 4.262 12.219 17.562 1 95.94 117 GLN A C 1
ATOM 935 O O . GLN A 1 117 ? 4.715 12.031 16.422 1 95.94 117 GLN A O 1
ATOM 940 N N . ASN A 1 118 ? 3.205 12.914 17.766 1 97.44 118 ASN A N 1
ATOM 941 C CA . ASN A 1 118 ? 2.375 13.422 16.672 1 97.44 118 ASN A CA 1
ATOM 942 C C . ASN A 1 118 ? 1.943 12.297 15.727 1 97.44 118 ASN A C 1
ATOM 944 O O . ASN A 1 118 ? 2.131 12.391 14.516 1 97.44 118 ASN A O 1
ATOM 948 N N . VAL A 1 119 ? 1.396 11.234 16.344 1 98.25 119 VAL A N 1
ATOM 949 C CA . VAL A 1 119 ? 0.976 10.07 15.562 1 98.25 119 VAL A CA 1
ATOM 950 C C . VAL A 1 119 ? -0.464 9.703 15.922 1 98.25 119 VAL A C 1
ATOM 952 O O . VAL A 1 119 ? -0.841 9.711 17.094 1 98.25 119 VAL A O 1
ATOM 955 N N . VAL A 1 120 ? -1.204 9.414 14.914 1 98.62 120 VAL A N 1
ATOM 956 C CA . VAL A 1 120 ? -2.578 8.945 15.07 1 98.62 120 VAL A CA 1
ATOM 957 C C . VAL A 1 120 ? -2.705 7.523 14.516 1 98.62 120 VAL A C 1
ATOM 959 O O . VAL A 1 120 ? -2.287 7.25 13.391 1 98.62 120 VAL A O 1
ATOM 962 N N . ASP A 1 121 ? -3.291 6.598 15.305 1 98.81 121 ASP A N 1
ATOM 963 C CA . ASP A 1 121 ? -3.596 5.246 14.844 1 98.81 121 ASP A CA 1
ATOM 964 C C . ASP A 1 121 ? -5 5.172 14.25 1 98.81 121 ASP A C 1
ATOM 966 O O . ASP A 1 121 ? -5.988 5.395 14.953 1 98.81 121 ASP A O 1
ATOM 970 N N . ILE A 1 122 ? -5.043 4.832 13.07 1 98.88 122 ILE A N 1
ATOM 971 C CA . ILE A 1 122 ? -6.32 4.711 12.375 1 98.88 122 ILE A CA 1
ATOM 972 C C . ILE A 1 122 ? -6.617 3.24 12.094 1 98.88 122 ILE A C 1
ATOM 974 O O . ILE A 1 122 ? -5.852 2.57 11.398 1 98.88 122 ILE A O 1
ATOM 978 N N . TYR A 1 123 ? -7.684 2.76 12.633 1 98.81 123 TYR A N 1
ATOM 979 C CA . TYR A 1 123 ? -8.156 1.414 12.328 1 98.81 123 TYR A CA 1
ATOM 980 C C . TYR A 1 123 ? -8.938 1.394 11.016 1 98.81 123 TYR A C 1
ATOM 982 O O . TYR A 1 123 ? -9.766 2.27 10.766 1 98.81 123 TYR A O 1
ATOM 990 N N . VAL A 1 124 ? -8.68 0.424 10.203 1 98.75 124 VAL A N 1
ATOM 991 C CA . VAL A 1 124 ? -9.289 0.299 8.883 1 98.75 124 VAL A CA 1
ATOM 992 C C . VAL A 1 124 ? -10.062 -1.013 8.789 1 98.75 124 VAL A C 1
ATOM 994 O O . VAL A 1 124 ? -9.539 -2.078 9.117 1 98.75 124 VAL A O 1
ATOM 997 N N . ASN A 1 125 ? -11.258 -0.92 8.344 1 98.19 125 ASN A N 1
ATOM 998 C CA . ASN A 1 125 ? -12.086 -2.078 8.023 1 98.19 125 ASN A CA 1
ATOM 999 C C . ASN A 1 125 ? -12.844 -1.887 6.707 1 98.19 125 ASN A C 1
ATOM 1001 O O . ASN A 1 125 ? -13.461 -0.846 6.492 1 98.19 125 ASN A O 1
ATOM 1005 N N . ALA A 1 126 ? -12.711 -2.84 5.844 1 98.25 126 ALA A N 1
ATOM 1006 C CA . ALA A 1 126 ? -13.438 -2.787 4.578 1 98.25 126 ALA A CA 1
ATOM 1007 C C . ALA A 1 126 ? -14.305 -4.031 4.391 1 98.25 126 ALA A C 1
ATOM 1009 O O . ALA A 1 126 ? -13.891 -5.141 4.738 1 98.25 126 ALA A O 1
ATOM 1010 N N . SER A 1 127 ? -15.453 -3.832 3.844 1 98.19 127 SER A N 1
ATOM 1011 C CA . SER A 1 127 ? -16.375 -4.93 3.592 1 98.19 127 SER A CA 1
ATOM 1012 C C . SER A 1 127 ? -17.047 -4.785 2.229 1 98.19 127 SER A C 1
ATOM 1014 O O . SER A 1 127 ? -17.031 -3.703 1.639 1 98.19 127 SER A O 1
ATOM 1016 N N . LYS A 1 128 ? -17.453 -5.898 1.738 1 97.25 128 LYS A N 1
ATOM 1017 C CA . LYS A 1 128 ? -18.297 -5.938 0.547 1 97.25 128 LYS A CA 1
ATOM 1018 C C . LYS A 1 128 ? -19.594 -6.695 0.816 1 97.25 128 LYS A C 1
ATOM 1020 O O . LYS A 1 128 ? -19.672 -7.461 1.776 1 97.25 128 LYS A O 1
ATOM 1025 N N . ASP A 1 129 ? -20.625 -6.488 0.017 1 90.94 129 ASP A N 1
ATOM 1026 C CA . ASP A 1 129 ? -21.922 -7.176 0.113 1 90.94 129 ASP A CA 1
ATOM 1027 C C . ASP A 1 129 ? -22.453 -7.129 1.54 1 90.94 129 ASP A C 1
ATOM 1029 O O . ASP A 1 129 ? -22.984 -8.117 2.041 1 90.94 129 ASP A O 1
ATOM 1033 N N . LYS A 1 130 ? -22.234 -6.07 2.289 1 80.06 130 LYS A N 1
ATOM 1034 C CA . LYS A 1 130 ? -22.781 -5.684 3.586 1 80.06 130 LYS A CA 1
ATOM 1035 C C . LYS A 1 130 ? -22.188 -6.523 4.711 1 80.06 130 LYS A C 1
ATOM 1037 O O . LYS A 1 130 ? -22.094 -6.07 5.852 1 80.06 130 LYS A O 1
ATOM 1042 N N . ASN A 1 131 ? -21.531 -7.613 4.223 1 87.69 131 ASN A N 1
ATOM 1043 C CA . ASN A 1 131 ? -21.141 -8.328 5.434 1 87.69 131 ASN A CA 1
ATOM 1044 C C . ASN A 1 131 ? -19.875 -9.156 5.211 1 87.69 131 ASN A C 1
ATOM 1046 O O . ASN A 1 131 ? -19.469 -9.914 6.094 1 87.69 131 ASN A O 1
ATOM 1050 N N . VAL A 1 132 ? -19.328 -9.094 4.172 1 96.81 132 VAL A N 1
ATOM 1051 C CA . VAL A 1 132 ? -18.109 -9.867 3.951 1 96.81 132 VAL A CA 1
ATOM 1052 C C . VAL A 1 132 ? -16.891 -8.969 4.129 1 96.81 132 VAL A C 1
ATOM 1054 O O . VAL A 1 132 ? -16.641 -8.086 3.301 1 96.81 132 VAL A O 1
ATOM 1057 N N . GLN A 1 133 ? -16.156 -9.234 5.195 1 97.94 133 GLN A N 1
ATOM 1058 C CA . GLN A 1 133 ? -14.961 -8.438 5.434 1 97.94 133 GLN A CA 1
ATOM 1059 C C . GLN A 1 133 ? -13.859 -8.781 4.426 1 97.94 133 GLN A C 1
ATOM 1061 O O . GLN A 1 133 ? -13.555 -9.953 4.219 1 97.94 133 GLN A O 1
ATOM 1066 N N . VAL A 1 134 ? -13.305 -7.75 3.834 1 97.94 134 VAL A N 1
ATOM 1067 C CA . VAL A 1 134 ? -12.312 -8.008 2.799 1 97.94 134 VAL A CA 1
ATOM 1068 C C . VAL A 1 134 ? -10.922 -7.598 3.299 1 97.94 134 VAL A C 1
ATOM 1070 O O . VAL A 1 134 ? -9.914 -8.156 2.873 1 97.94 134 VAL A O 1
ATOM 1073 N N . LEU A 1 135 ? -10.844 -6.625 4.148 1 97.94 135 LEU A N 1
ATOM 1074 C CA . LEU A 1 135 ? -9.562 -6.16 4.668 1 97.94 135 LEU A CA 1
ATOM 1075 C C . LEU A 1 135 ? -9.734 -5.488 6.027 1 97.94 135 LEU A C 1
ATOM 1077 O O . LEU A 1 135 ? -10.797 -4.941 6.32 1 97.94 135 LEU A O 1
ATOM 1081 N N . GLU A 1 136 ? -8.711 -5.574 6.824 1 98.56 136 GLU A N 1
ATOM 1082 C CA . GLU A 1 136 ? -8.656 -4.883 8.109 1 98.56 136 GLU A CA 1
ATOM 1083 C C . GLU A 1 136 ? -7.219 -4.578 8.516 1 98.56 136 GLU A C 1
ATOM 1085 O O . GLU A 1 136 ? -6.281 -5.176 7.984 1 98.56 136 GLU A O 1
ATOM 1090 N N . GLY A 1 137 ? -7.117 -3.627 9.445 1 98.75 137 GLY A N 1
ATOM 1091 C CA . GLY A 1 137 ? -5.781 -3.328 9.945 1 98.75 137 GLY A CA 1
ATOM 1092 C C . GLY A 1 137 ? -5.676 -1.954 10.578 1 98.75 137 GLY A C 1
ATOM 1093 O O . GLY A 1 137 ? -6.684 -1.371 10.984 1 98.75 137 GLY A O 1
ATOM 1094 N N . VAL A 1 138 ? -4.402 -1.526 10.758 1 98.88 138 VAL A N 1
ATOM 1095 C CA . VAL A 1 138 ? -4.129 -0.242 11.391 1 98.88 138 VAL A CA 1
ATOM 1096 C C . VAL A 1 138 ? -3.086 0.523 10.578 1 98.88 138 VAL A C 1
ATOM 1098 O O . VAL A 1 138 ? -2.104 -0.058 10.117 1 98.88 138 VAL A O 1
ATOM 1101 N N . ILE A 1 139 ? -3.338 1.754 10.414 1 98.81 139 ILE A N 1
ATOM 1102 C CA . ILE A 1 139 ? -2.375 2.654 9.789 1 98.81 139 ILE A CA 1
ATOM 1103 C C . ILE A 1 139 ? -2.002 3.768 10.766 1 98.81 139 ILE A C 1
ATOM 1105 O O . ILE A 1 139 ? -2.879 4.426 11.328 1 98.81 139 ILE A O 1
ATOM 1109 N N . LYS A 1 140 ? -0.741 3.92 10.992 1 98.81 140 LYS A N 1
ATOM 1110 C CA . LYS A 1 140 ? -0.241 5.035 11.789 1 98.81 140 LYS A CA 1
ATOM 1111 C C . LYS A 1 140 ? 0.107 6.23 10.906 1 98.81 140 LYS A C 1
ATOM 1113 O O . LYS A 1 140 ? 0.858 6.094 9.938 1 98.81 140 LYS A O 1
ATOM 1118 N N . VAL A 1 141 ? -0.39 7.344 11.281 1 98.62 141 VAL A N 1
ATOM 1119 C CA . VAL A 1 141 ? -0.315 8.5 10.398 1 98.62 141 VAL A CA 1
ATOM 1120 C C . VAL A 1 141 ? 0.216 9.703 11.172 1 98.62 141 VAL A C 1
ATOM 1122 O O . VAL A 1 141 ? -0.127 9.906 12.336 1 98.62 141 VAL A O 1
ATOM 1125 N N . LEU A 1 142 ? 1.062 10.477 10.539 1 97.94 142 LEU A N 1
ATOM 1126 C CA . LEU A 1 142 ? 1.48 11.789 11.023 1 97.94 142 LEU A CA 1
ATOM 1127 C C . LEU A 1 142 ? 0.575 12.891 10.477 1 97.94 142 LEU A C 1
ATOM 1129 O O . LEU A 1 142 ? 0.599 13.18 9.281 1 97.94 142 LEU A O 1
ATOM 1133 N N . PRO A 1 143 ? -0.205 13.484 11.336 1 97.75 143 PRO A N 1
ATOM 1134 C CA . PRO A 1 143 ? -1.027 14.602 10.867 1 97.75 143 PRO A CA 1
ATOM 1135 C C . PRO A 1 143 ? -0.202 15.852 10.547 1 97.75 143 PRO A C 1
ATOM 1137 O O . PRO A 1 143 ? 0.99 15.906 10.859 1 97.75 143 PRO A O 1
ATOM 1140 N N . PRO A 1 144 ? -0.899 16.812 9.891 1 94.5 144 PRO A N 1
ATOM 1141 C CA . PRO A 1 144 ? -0.182 18.047 9.578 1 94.5 144 PRO A CA 1
ATOM 1142 C C . PRO A 1 144 ? 0.354 18.75 10.828 1 94.5 144 PRO A C 1
ATOM 1144 O O . PRO A 1 144 ? -0.209 18.594 11.914 1 94.5 144 PRO A O 1
ATOM 1147 N N . HIS A 1 145 ? 1.481 19.391 10.586 1 81.88 145 HIS A N 1
ATOM 1148 C CA . HIS A 1 145 ? 2.107 20.109 11.695 1 81.88 145 HIS A CA 1
ATOM 1149 C C . HIS A 1 145 ? 1.499 21.5 11.867 1 81.88 145 HIS A C 1
ATOM 1151 O O . HIS A 1 145 ? 1.03 22.094 10.898 1 81.88 145 HIS A O 1
ATOM 1157 N N . MET B 1 1 ? -2.756 -24.469 -18.781 1 41.31 1 MET B N 1
ATOM 1158 C CA . MET B 1 1 ? -3.078 -23.141 -18.25 1 41.31 1 MET B CA 1
ATOM 1159 C C . 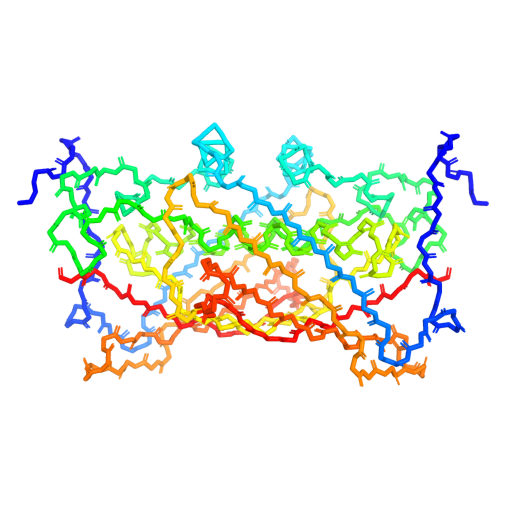MET B 1 1 ? -2.688 -22.062 -19.25 1 41.31 1 MET B C 1
ATOM 1161 O O . MET B 1 1 ? -1.508 -21.891 -19.562 1 41.31 1 MET B O 1
ATOM 1165 N N . LEU B 1 2 ? -3.582 -21.734 -20.203 1 47 2 LEU B N 1
ATOM 1166 C CA . LEU B 1 2 ? -3.246 -20.953 -21.391 1 47 2 LEU B CA 1
ATOM 1167 C C . LEU B 1 2 ? -2.826 -19.547 -21.016 1 47 2 LEU B C 1
ATOM 1169 O O . LEU B 1 2 ? -3.674 -18.688 -20.719 1 47 2 LEU B O 1
ATOM 1173 N N . LEU B 1 3 ? -1.729 -19.391 -20.219 1 61.66 3 LEU B N 1
ATOM 1174 C CA . LEU B 1 3 ? -1.163 -18.062 -20.047 1 61.66 3 LEU B CA 1
ATOM 1175 C C . LEU B 1 3 ? -0.862 -17.406 -21.391 1 61.66 3 LEU B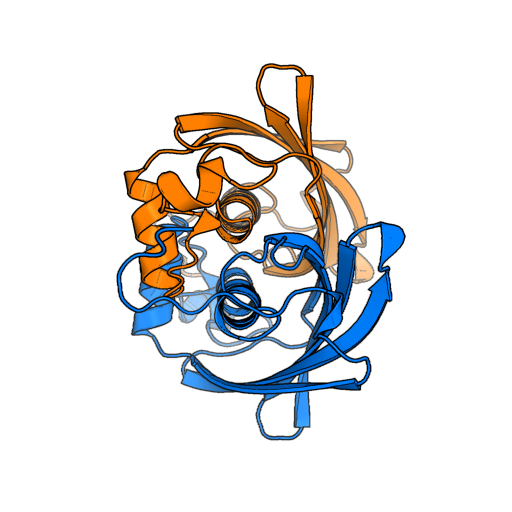 C 1
ATOM 1177 O O . LEU B 1 3 ? -0.575 -18.094 -22.359 1 61.66 3 LEU B O 1
ATOM 1181 N N . ARG B 1 4 ? -1.466 -16.188 -21.625 1 59.53 4 ARG B N 1
ATOM 1182 C CA . ARG B 1 4 ? -1.045 -15.547 -22.875 1 59.53 4 ARG B CA 1
ATOM 1183 C C . ARG B 1 4 ? 0.392 -15.922 -23.219 1 59.53 4 ARG B C 1
ATOM 1185 O O . ARG B 1 4 ? 1.213 -16.156 -22.328 1 59.53 4 ARG B O 1
ATOM 1192 N N . LYS B 1 5 ? 0.582 -16.203 -24.422 1 60.06 5 LYS B N 1
ATOM 1193 C CA . LYS B 1 5 ? 1.877 -16.516 -25.016 1 60.06 5 LYS B CA 1
ATOM 1194 C C . LYS B 1 5 ? 2.957 -15.555 -24.531 1 60.06 5 LYS B C 1
ATOM 1196 O O . LYS B 1 5 ? 2.793 -14.336 -24.609 1 60.06 5 LYS B O 1
ATOM 1201 N N . GLY B 1 6 ? 3.615 -16.094 -23.328 1 68.5 6 GLY B N 1
ATOM 1202 C CA . GLY B 1 6 ? 4.805 -15.352 -22.953 1 68.5 6 GLY B CA 1
ATOM 1203 C C . GLY B 1 6 ? 4.887 -15.07 -21.453 1 68.5 6 GLY B C 1
ATOM 1204 O O . GLY B 1 6 ? 5.945 -14.711 -20.938 1 68.5 6 GLY B O 1
ATOM 1205 N N . ILE B 1 7 ? 3.707 -15.188 -20.797 1 75.5 7 ILE B N 1
ATOM 1206 C CA . ILE B 1 7 ? 3.824 -14.93 -19.375 1 75.5 7 ILE B CA 1
ATOM 1207 C C . ILE B 1 7 ? 4.258 -16.203 -18.656 1 75.5 7 ILE B C 1
ATOM 1209 O O . ILE B 1 7 ? 3.605 -17.25 -18.766 1 75.5 7 ILE B O 1
ATOM 1213 N N . LYS B 1 8 ? 5.414 -16.109 -18.062 1 84.75 8 LYS B N 1
ATOM 1214 C CA . LYS B 1 8 ? 5.902 -17.203 -17.234 1 84.75 8 LYS B CA 1
ATOM 1215 C C . LYS B 1 8 ? 5.379 -17.094 -15.797 1 84.75 8 LYS B C 1
ATOM 1217 O O . LYS B 1 8 ? 5.551 -16.062 -15.148 1 84.75 8 LYS B O 1
ATOM 1222 N N . LEU B 1 9 ? 4.719 -18.172 -15.312 1 91.94 9 LEU B N 1
ATOM 1223 C CA . LEU B 1 9 ? 4.199 -18.203 -13.953 1 91.94 9 LEU B CA 1
ATOM 1224 C C . LEU B 1 9 ? 5.332 -18.109 -12.938 1 91.94 9 LEU B C 1
ATOM 1226 O O . LEU B 1 9 ? 6.449 -18.547 -13.195 1 91.94 9 LEU B O 1
ATOM 1230 N N . GLY B 1 10 ? 4.941 -17.484 -11.781 1 95.62 10 GLY B N 1
ATOM 1231 C CA . GLY B 1 10 ? 5.898 -17.391 -10.695 1 95.62 10 GLY B CA 1
ATOM 1232 C C . GLY B 1 10 ? 6.184 -18.734 -10.039 1 95.62 10 GLY B C 1
ATOM 1233 O O . GLY B 1 10 ? 5.699 -19.766 -10.492 1 95.62 10 GLY B O 1
ATOM 1234 N N . LYS B 1 11 ? 6.98 -18.703 -9.102 1 96.88 11 LYS B N 1
ATOM 1235 C CA . LYS B 1 11 ? 7.375 -19.906 -8.383 1 96.88 11 LYS B CA 1
ATOM 1236 C C . LYS B 1 11 ? 6.242 -20.406 -7.492 1 96.88 11 LYS B C 1
ATOM 1238 O O . LYS B 1 11 ? 5.605 -19.625 -6.789 1 96.88 11 LYS B O 1
ATOM 1243 N N . LYS B 1 12 ? 6.012 -21.688 -7.531 1 96.88 12 LYS B N 1
ATOM 1244 C CA . LYS B 1 12 ? 5.137 -22.312 -6.547 1 96.88 12 LYS B CA 1
ATOM 1245 C C . LYS B 1 12 ? 5.832 -22.438 -5.191 1 96.88 12 LYS B C 1
ATOM 1247 O O . LYS B 1 12 ? 7.047 -22.266 -5.098 1 96.88 12 LYS B O 1
ATOM 1252 N N . ILE B 1 13 ? 5.066 -22.734 -4.262 1 96.88 13 ILE B N 1
ATOM 1253 C CA . ILE B 1 13 ? 5.559 -22.703 -2.891 1 96.88 13 ILE B CA 1
ATOM 1254 C C . ILE B 1 13 ? 6.715 -23.688 -2.736 1 96.88 13 ILE B C 1
ATOM 1256 O O . ILE B 1 13 ? 7.652 -23.438 -1.974 1 96.88 13 ILE B O 1
ATOM 1260 N N . ASP B 1 14 ? 6.688 -24.797 -3.424 1 96.25 14 ASP B N 1
ATOM 1261 C CA . ASP B 1 14 ? 7.703 -25.844 -3.293 1 96.25 14 ASP B CA 1
ATOM 1262 C C . ASP B 1 14 ? 8.977 -25.469 -4.047 1 96.25 14 ASP B C 1
ATOM 1264 O O . ASP B 1 14 ? 10.008 -26.125 -3.9 1 96.25 14 ASP B O 1
ATOM 1268 N N . GLU B 1 15 ? 8.922 -24.391 -4.785 1 97.31 15 GLU B N 1
ATOM 1269 C CA . GLU B 1 15 ? 10.07 -23.938 -5.562 1 97.31 15 GLU B CA 1
ATOM 1270 C C . GLU B 1 15 ? 10.773 -22.766 -4.871 1 97.31 15 GLU B C 1
ATOM 1272 O O . GLU B 1 15 ? 11.805 -22.281 -5.355 1 97.31 15 GLU B O 1
ATOM 1277 N N . ILE B 1 16 ? 10.227 -22.297 -3.828 1 97.75 16 ILE B N 1
ATOM 1278 C CA . ILE B 1 16 ? 10.758 -21.141 -3.094 1 97.75 16 ILE B CA 1
ATOM 1279 C C . ILE B 1 16 ? 11.594 -21.641 -1.913 1 97.75 16 ILE B C 1
ATOM 1281 O O . ILE B 1 16 ? 11.219 -22.594 -1.23 1 97.75 16 ILE B O 1
ATOM 1285 N N . THR B 1 17 ? 12.672 -20.969 -1.638 1 97.75 17 THR B N 1
ATOM 1286 C CA . THR B 1 17 ? 13.562 -21.375 -0.554 1 97.75 17 THR B CA 1
ATOM 1287 C C . THR B 1 17 ? 13.766 -20.219 0.43 1 97.75 17 THR B C 1
ATOM 1289 O O . THR B 1 17 ? 13.93 -19.078 0.022 1 97.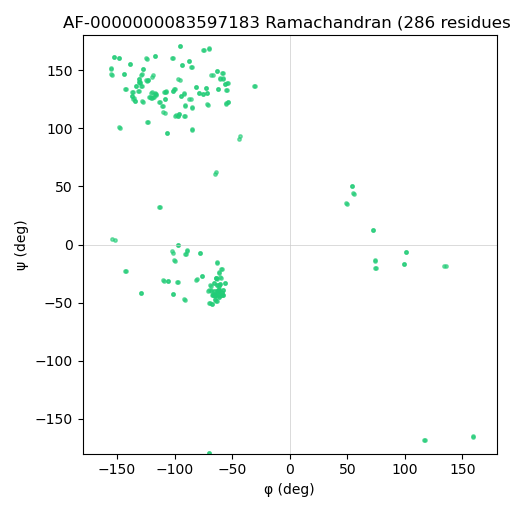75 17 THR B O 1
ATOM 1292 N N . VAL B 1 18 ? 13.812 -20.578 1.687 1 98.12 18 VAL B N 1
ATOM 1293 C CA . VAL B 1 18 ? 14.109 -19.578 2.713 1 98.12 18 VAL B CA 1
ATOM 1294 C C . VAL B 1 18 ? 15.5 -19 2.482 1 98.12 18 VAL B C 1
ATOM 1296 O O . VAL B 1 18 ? 16.438 -19.734 2.189 1 98.12 18 VAL B O 1
ATOM 1299 N N . GLY B 1 19 ? 15.594 -17.688 2.551 1 98.19 19 GLY B N 1
ATOM 1300 C CA . GLY B 1 19 ? 16.875 -17.031 2.346 1 98.19 19 GLY B CA 1
ATOM 1301 C C . GLY B 1 19 ? 17.047 -16.469 0.948 1 98.19 19 GLY B C 1
ATOM 1302 O O . GLY B 1 19 ? 17.938 -15.648 0.703 1 98.19 19 GLY B O 1
ATOM 1303 N N . GLU B 1 20 ? 16.219 -16.922 0.042 1 97.69 20 GLU B N 1
ATOM 1304 C CA . GLU B 1 20 ? 16.234 -16.359 -1.305 1 97.69 20 GLU B CA 1
ATOM 1305 C C . GLU B 1 20 ? 16.031 -14.852 -1.276 1 97.69 20 GLU B C 1
ATOM 1307 O O . GLU B 1 20 ? 15.203 -14.344 -0.518 1 97.69 20 GLU B O 1
ATOM 1312 N N . LYS B 1 21 ? 16.859 -14.18 -2.156 1 98.19 21 LYS B N 1
ATOM 1313 C CA . LYS B 1 21 ? 16.828 -12.727 -2.127 1 98.19 21 LYS B CA 1
ATOM 1314 C C . LYS B 1 21 ? 16.594 -12.148 -3.521 1 98.19 21 LYS B C 1
ATOM 1316 O O . LYS B 1 21 ? 16.906 -12.797 -4.523 1 98.19 21 LYS B O 1
ATOM 1321 N N . LEU B 1 22 ? 15.992 -11 -3.533 1 97.94 22 LEU B N 1
ATOM 1322 C CA . LEU B 1 22 ? 15.82 -10.172 -4.723 1 97.94 22 LEU B CA 1
ATOM 1323 C C . LEU B 1 22 ? 16.156 -8.711 -4.422 1 97.94 22 LEU B C 1
ATOM 1325 O O . LEU B 1 22 ? 15.656 -8.141 -3.451 1 97.94 22 LEU B O 1
ATOM 1329 N N . GLN B 1 23 ? 17.078 -8.188 -5.176 1 97.44 23 GLN B N 1
ATOM 1330 C CA . GLN B 1 23 ? 17.453 -6.789 -5.031 1 97.44 23 GLN B CA 1
ATOM 1331 C C . GLN B 1 23 ? 16.969 -5.957 -6.211 1 97.44 23 GLN B C 1
ATOM 1333 O O . GLN B 1 23 ? 17.156 -6.332 -7.367 1 97.44 23 GLN B O 1
ATOM 1338 N N . ILE B 1 24 ? 16.344 -4.848 -5.898 1 95.94 24 ILE B N 1
ATOM 1339 C CA . ILE B 1 24 ? 15.82 -3.941 -6.914 1 95.94 24 ILE B CA 1
ATOM 1340 C C . ILE B 1 24 ? 16.281 -2.516 -6.625 1 95.94 24 ILE B C 1
ATOM 1342 O O . ILE B 1 24 ? 16.359 -2.104 -5.465 1 95.94 24 ILE B O 1
ATOM 1346 N N . THR B 1 25 ? 16.641 -1.85 -7.676 1 96.19 25 THR B N 1
ATOM 1347 C CA . THR B 1 25 ? 16.984 -0.435 -7.586 1 96.19 25 THR B CA 1
ATOM 1348 C C . THR B 1 25 ? 16.031 0.409 -8.43 1 96.19 25 THR B C 1
ATOM 1350 O O . THR B 1 25 ? 15.797 0.107 -9.602 1 96.19 25 THR B O 1
ATOM 1353 N N . GLU B 1 26 ? 15.43 1.425 -7.801 1 94.12 26 GLU B N 1
ATOM 1354 C CA . GLU B 1 26 ? 14.453 2.273 -8.477 1 94.12 26 GLU B CA 1
ATOM 1355 C C . GLU B 1 26 ? 14.758 3.752 -8.258 1 94.12 26 GLU B C 1
ATOM 1357 O O . GLU B 1 26 ? 15.039 4.172 -7.133 1 94.12 26 GLU B O 1
ATOM 1362 N N . LYS B 1 27 ? 14.75 4.484 -9.312 1 94.5 27 LYS B N 1
ATOM 1363 C CA . LYS B 1 27 ? 14.82 5.941 -9.203 1 94.5 27 LYS B CA 1
ATOM 1364 C C . LYS B 1 27 ? 13.422 6.559 -9.211 1 94.5 27 LYS B C 1
ATOM 1366 O O . LYS B 1 27 ? 12.625 6.289 -10.109 1 94.5 27 LYS B O 1
ATOM 1371 N N . ILE B 1 28 ? 13.141 7.398 -8.219 1 94 28 ILE B N 1
ATOM 1372 C CA . ILE B 1 28 ? 11.828 8.023 -8.102 1 94 28 ILE B CA 1
ATOM 1373 C C . ILE B 1 28 ? 11.773 9.273 -8.969 1 94 28 ILE B C 1
ATOM 1375 O O . ILE B 1 28 ? 12.133 10.367 -8.523 1 94 28 ILE B O 1
ATOM 1379 N N . GLU B 1 29 ? 11.219 9.125 -10.094 1 91.31 29 GLU B N 1
ATOM 1380 C CA . GLU B 1 29 ? 11.156 10.25 -11.023 1 91.31 29 GLU B CA 1
ATOM 1381 C C . GLU B 1 29 ? 9.844 11.008 -10.875 1 91.31 29 GLU B C 1
ATOM 1383 O O . GLU B 1 29 ? 8.812 10.422 -10.539 1 91.31 29 GLU B O 1
ATOM 1388 N N . ASP B 1 30 ? 9.828 12.297 -11.234 1 87.44 30 ASP B N 1
ATOM 1389 C CA . ASP B 1 30 ? 8.672 13.18 -11.102 1 87.44 30 ASP B CA 1
ATOM 1390 C C . ASP B 1 30 ? 7.5 12.68 -11.945 1 87.44 30 ASP B C 1
ATOM 1392 O O . ASP B 1 30 ? 6.348 12.734 -11.516 1 87.44 30 ASP B O 1
ATOM 1396 N N . LYS B 1 31 ? 7.828 12.219 -13.062 1 84.62 31 LYS B N 1
ATOM 1397 C CA . LYS B 1 31 ? 6.766 11.758 -13.945 1 84.62 31 LYS B CA 1
ATOM 1398 C C . LYS B 1 31 ? 5.992 10.602 -13.312 1 84.62 31 LYS B C 1
ATOM 1400 O O . LYS B 1 31 ? 4.766 10.531 -13.43 1 84.62 31 LYS B O 1
ATOM 1405 N N . ASP B 1 32 ? 6.703 9.695 -12.656 1 86.25 32 ASP B N 1
ATOM 1406 C CA . ASP B 1 32 ? 6.055 8.562 -12.008 1 86.25 32 ASP B CA 1
ATOM 1407 C C . ASP B 1 32 ? 5.211 9.016 -10.82 1 86.25 32 ASP B C 1
ATOM 1409 O O . ASP B 1 32 ? 4.121 8.484 -10.586 1 86.25 32 ASP B O 1
ATOM 1413 N N . LEU B 1 33 ? 5.754 10.016 -10.188 1 88.94 33 LEU B N 1
ATOM 1414 C CA . LEU B 1 33 ? 5.062 10.555 -9.023 1 88.94 33 LEU B CA 1
ATOM 1415 C C . LEU B 1 33 ? 3.711 11.141 -9.414 1 88.94 33 LEU B C 1
ATOM 1417 O O . LEU B 1 33 ? 2.697 10.859 -8.773 1 88.94 33 LEU B O 1
ATOM 1421 N N . LEU B 1 34 ? 3.719 11.953 -10.438 1 87.5 34 LEU B N 1
ATOM 1422 C CA . LEU B 1 34 ? 2.492 12.602 -10.891 1 87.5 34 LEU B CA 1
ATOM 1423 C C . LEU B 1 34 ? 1.461 11.57 -11.336 1 87.5 34 LEU B C 1
ATOM 1425 O O . LEU B 1 34 ? 0.262 11.742 -11.102 1 87.5 34 LEU B O 1
ATOM 1429 N N . LEU B 1 35 ? 1.929 10.508 -11.914 1 86 35 LEU B N 1
ATOM 1430 C CA . LEU B 1 35 ? 1.035 9.43 -12.32 1 86 35 LEU B CA 1
ATOM 1431 C C . LEU B 1 35 ? 0.375 8.781 -11.109 1 86 35 LEU B C 1
ATOM 1433 O O . LEU B 1 35 ? -0.833 8.539 -11.117 1 86 35 LEU B O 1
ATOM 1437 N N . TYR B 1 36 ? 1.158 8.539 -10.07 1 87.31 36 TYR B N 1
ATOM 1438 C CA . TYR B 1 36 ? 0.613 7.918 -8.867 1 87.31 36 TYR B CA 1
ATOM 1439 C C . TYR B 1 36 ? -0.403 8.836 -8.195 1 87.31 36 TYR B C 1
ATOM 1441 O O . TYR B 1 36 ? -1.462 8.383 -7.758 1 87.31 36 TYR B O 1
ATOM 1449 N N . LEU B 1 37 ? -0.049 10.078 -8.203 1 88.06 37 LEU B N 1
ATOM 1450 C CA . LEU B 1 37 ? -0.938 11.055 -7.586 1 88.06 37 LEU B CA 1
ATOM 1451 C C . LEU B 1 37 ? -2.221 11.211 -8.398 1 88.06 37 LEU B C 1
ATOM 1453 O O . LEU B 1 37 ? -3.305 11.367 -7.828 1 88.06 37 LEU B O 1
ATOM 1457 N N . GLY B 1 38 ? -2.092 11.211 -9.648 1 83.38 38 GLY B N 1
ATOM 1458 C CA . GLY B 1 38 ? -3.256 11.266 -10.523 1 83.38 38 GLY B CA 1
ATOM 1459 C C . GLY B 1 38 ? -4.176 10.07 -10.359 1 83.38 38 GLY B C 1
ATOM 1460 O O . GLY B 1 38 ? -5.395 10.227 -10.266 1 83.38 38 GLY B O 1
ATOM 1461 N N . LEU B 1 39 ? -3.6 8.945 -10.219 1 81.31 39 LEU B N 1
ATOM 1462 C CA . LEU B 1 39 ? -4.355 7.699 -10.125 1 81.31 39 LEU B CA 1
ATOM 1463 C C . LEU B 1 39 ? -5.102 7.609 -8.797 1 81.31 39 LEU B C 1
ATOM 1465 O O . LEU B 1 39 ? -6.219 7.086 -8.742 1 81.31 39 LEU B O 1
ATOM 1469 N N . THR B 1 40 ? -4.48 8.047 -7.758 1 83 40 THR B N 1
ATOM 1470 C CA . THR B 1 40 ? -5.09 7.945 -6.438 1 83 40 THR B CA 1
ATOM 1471 C C . THR B 1 40 ? -5.934 9.18 -6.137 1 83 40 THR B C 1
ATOM 1473 O O . THR B 1 40 ? -6.566 9.266 -5.082 1 83 40 THR B O 1
ATOM 1476 N N . ASN B 1 41 ? -5.848 10.148 -7.082 1 82.75 41 ASN B N 1
ATOM 1477 C CA . ASN B 1 41 ? -6.535 11.422 -6.863 1 82.75 41 ASN B CA 1
ATOM 1478 C C . ASN B 1 41 ? -6.109 12.062 -5.547 1 82.75 41 ASN B C 1
ATOM 1480 O O . ASN B 1 41 ? -6.957 12.438 -4.734 1 82.75 41 ASN B O 1
ATOM 1484 N N . ASP B 1 42 ? -4.895 12 -5.355 1 88.44 42 ASP B N 1
ATOM 1485 C CA . ASP B 1 42 ? -4.285 12.547 -4.145 1 88.44 42 ASP B CA 1
ATOM 1486 C C . ASP B 1 42 ? -3.498 13.82 -4.449 1 88.44 42 ASP B C 1
ATOM 1488 O O . ASP B 1 42 ? -2.453 13.766 -5.105 1 88.44 42 ASP B O 1
ATOM 1492 N N . SER B 1 43 ? -3.967 14.984 -3.934 1 89.88 43 SER B N 1
ATOM 1493 C CA . SER B 1 43 ? -3.307 16.266 -4.152 1 89.88 43 SER B CA 1
ATOM 1494 C C . SER B 1 43 ? -2.729 16.812 -2.854 1 89.88 43 SER B C 1
ATOM 1496 O O . SER B 1 43 ? -2.73 18.031 -2.633 1 89.88 43 SER B O 1
ATOM 1498 N N . ASN B 1 44 ? -2.346 15.922 -2.064 1 94.94 44 ASN B N 1
ATOM 1499 C CA . ASN B 1 44 ? -1.721 16.312 -0.806 1 94.94 44 ASN B CA 1
ATOM 1500 C C . ASN B 1 44 ? -0.529 17.234 -1.036 1 94.94 44 ASN B C 1
ATOM 1502 O O . ASN B 1 44 ? 0.406 16.891 -1.758 1 94.94 44 ASN B O 1
ATOM 1506 N N . PR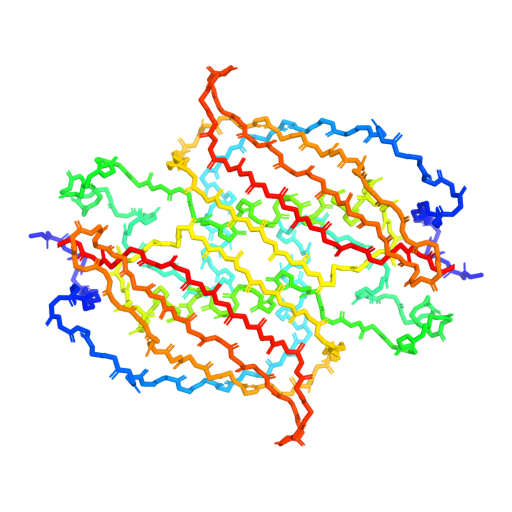O B 1 45 ? -0.58 18.422 -0.481 1 95.19 45 PRO B N 1
ATOM 1507 C CA . PRO B 1 45 ? 0.482 19.406 -0.73 1 95.19 45 PRO B CA 1
ATOM 1508 C C . PRO B 1 45 ? 1.859 18.906 -0.306 1 95.19 45 PRO B C 1
ATOM 1510 O O . PRO B 1 45 ? 2.879 19.375 -0.811 1 95.19 45 PRO B O 1
ATOM 1513 N N . LEU B 1 46 ? 1.909 17.969 0.525 1 95.06 46 LEU B N 1
ATOM 1514 C CA . LEU B 1 46 ? 3.166 17.391 0.985 1 95.06 46 LEU B CA 1
ATOM 1515 C C . LEU B 1 46 ? 3.936 16.766 -0.176 1 95.06 46 LEU B C 1
ATOM 1517 O O . LEU B 1 46 ? 5.156 16.625 -0.108 1 95.06 46 LEU B O 1
ATOM 1521 N N . TYR B 1 47 ? 3.219 16.406 -1.215 1 95.44 47 TYR B N 1
ATOM 1522 C CA . TYR B 1 47 ? 3.836 15.625 -2.281 1 95.44 47 TYR B CA 1
ATOM 1523 C C . TYR B 1 47 ? 4.199 16.5 -3.467 1 95.44 47 TYR B C 1
ATOM 1525 O O . TYR B 1 47 ? 4.992 16.109 -4.324 1 95.44 47 TYR B O 1
ATOM 1533 N N . ILE B 1 48 ? 3.66 17.781 -3.498 1 92 48 ILE B N 1
ATOM 1534 C CA . ILE B 1 48 ? 3.824 18.469 -4.766 1 92 48 ILE B CA 1
ATOM 1535 C C . ILE B 1 48 ? 4.086 19.953 -4.508 1 92 48 ILE B C 1
ATOM 1537 O O . ILE B 1 48 ? 4.547 20.672 -5.398 1 92 48 ILE B O 1
ATOM 1541 N N . GLN B 1 49 ? 3.701 20.469 -3.379 1 92.56 49 GLN B N 1
ATOM 1542 C CA . GLN B 1 49 ? 3.826 21.891 -3.127 1 92.56 49 GLN B CA 1
ATOM 1543 C C . GLN B 1 49 ? 5.102 22.203 -2.346 1 92.56 49 GLN B C 1
ATOM 1545 O O . GLN B 1 49 ? 5.156 22 -1.131 1 92.56 49 GLN B O 1
ATOM 1550 N N . HIS B 1 50 ? 5.973 22.859 -3.025 1 93.56 50 HIS B N 1
ATOM 1551 C CA . HIS B 1 50 ? 7.277 23.156 -2.445 1 93.56 50 HIS B CA 1
ATOM 1552 C C . HIS B 1 50 ? 7.148 24.125 -1.276 1 93.56 50 HIS B C 1
ATOM 1554 O O . HIS B 1 50 ? 7.762 23.922 -0.226 1 93.56 50 HIS B O 1
ATOM 1560 N N . ASP B 1 51 ? 6.355 25.078 -1.481 1 93.38 51 ASP B N 1
ATOM 1561 C CA . ASP B 1 51 ? 6.219 26.109 -0.456 1 93.38 51 ASP B CA 1
ATOM 1562 C C . ASP B 1 51 ? 5.668 25.531 0.841 1 93.38 51 ASP B C 1
ATOM 1564 O O . ASP B 1 51 ? 6.137 25.859 1.931 1 93.38 51 ASP B O 1
ATOM 1568 N N . TYR B 1 52 ? 4.727 24.641 0.705 1 93.56 52 TYR B N 1
ATOM 1569 C CA . TYR B 1 52 ? 4.18 24.016 1.901 1 93.56 52 TYR B CA 1
ATOM 1570 C C . TYR B 1 52 ? 5.203 23.094 2.545 1 93.56 52 TYR B C 1
ATOM 1572 O O . TYR B 1 52 ? 5.418 23.141 3.758 1 93.56 52 TYR B O 1
ATOM 1580 N N . ALA B 1 53 ? 5.773 22.234 1.739 1 93.81 53 ALA B N 1
ATOM 1581 C CA . ALA B 1 53 ? 6.734 21.266 2.244 1 93.81 53 ALA B CA 1
ATOM 1582 C C . ALA B 1 53 ? 7.883 21.953 2.975 1 93.81 53 ALA B C 1
ATOM 1584 O O . ALA B 1 53 ? 8.406 21.422 3.959 1 93.81 53 ALA B O 1
ATOM 1585 N N . LEU B 1 54 ? 8.258 23.172 2.498 1 93.81 54 LEU B N 1
ATOM 1586 C CA . LEU B 1 54 ? 9.359 23.922 3.084 1 93.81 54 LEU B CA 1
ATOM 1587 C C . LEU B 1 54 ? 9.078 24.234 4.551 1 93.81 54 LEU B C 1
ATOM 1589 O O . LEU B 1 54 ? 10.008 24.344 5.355 1 93.81 54 LEU B O 1
ATOM 1593 N N . GLU B 1 55 ? 7.84 24.328 4.883 1 92.44 55 GLU B N 1
ATOM 1594 C CA . GLU B 1 55 ? 7.441 24.719 6.23 1 92.44 55 GLU B CA 1
ATOM 1595 C C . GLU B 1 55 ? 7.27 23.5 7.125 1 92.44 55 GLU B C 1
ATOM 1597 O O . GLU B 1 55 ? 6.973 23.625 8.312 1 92.44 55 GLU B O 1
ATOM 1602 N N . THR B 1 56 ? 7.336 22.375 6.57 1 93.12 56 THR B N 1
ATOM 1603 C CA . THR B 1 56 ? 7.227 21.141 7.324 1 93.12 56 THR B CA 1
ATOM 1604 C C . THR B 1 56 ? 8.609 20.594 7.688 1 93.12 56 THR B C 1
ATOM 1606 O O . THR B 1 56 ? 9.625 21.094 7.191 1 93.12 56 THR B O 1
ATOM 1609 N N . PRO B 1 57 ? 8.609 19.609 8.516 1 93.12 57 PRO B N 1
ATOM 1610 C CA . PRO B 1 57 ? 9.898 19 8.867 1 93.12 57 PRO B CA 1
ATOM 1611 C C . PRO B 1 57 ? 10.594 18.359 7.664 1 93.12 57 PRO B C 1
ATOM 1613 O O . PRO B 1 57 ? 11.797 18.094 7.711 1 93.12 57 PRO B O 1
ATOM 1616 N N . PHE B 1 58 ? 9.906 18.156 6.629 1 94.69 58 PHE B N 1
ATOM 1617 C CA . PHE B 1 58 ? 10.453 17.484 5.461 1 94.69 58 PHE B CA 1
ATOM 1618 C C . PHE B 1 58 ? 11.258 18.453 4.598 1 94.69 58 PHE B C 1
ATOM 1620 O O . PHE B 1 58 ? 12.125 18.031 3.832 1 94.69 58 PHE B O 1
ATOM 1627 N N . LYS B 1 59 ? 10.922 19.75 4.566 1 95.69 59 LYS B N 1
ATOM 1628 C CA . LYS B 1 59 ? 11.656 20.859 3.949 1 95.69 59 LYS B CA 1
ATOM 1629 C C . LYS B 1 59 ? 11.516 20.828 2.43 1 95.69 59 LYS B C 1
ATOM 1631 O O . LYS B 1 59 ? 11.766 21.828 1.761 1 95.69 59 LYS B O 1
ATOM 1636 N N . LYS B 1 60 ? 11.156 19.688 1.865 1 95.5 60 LYS B N 1
ATOM 1637 C CA . LYS B 1 60 ? 10.852 19.531 0.445 1 95.5 60 LYS B CA 1
ATOM 1638 C C . LYS B 1 60 ? 9.789 18.453 0.222 1 95.5 60 LYS B C 1
ATOM 1640 O O . LYS B 1 60 ? 9.57 17.609 1.087 1 95.5 60 LYS B O 1
ATOM 1645 N N . PRO B 1 61 ? 9.133 18.484 -0.951 1 95.25 61 PRO B N 1
ATOM 1646 C CA . PRO B 1 61 ? 8.125 17.453 -1.226 1 95.25 61 PRO B CA 1
ATOM 1647 C C . PRO B 1 61 ? 8.68 16.047 -1.151 1 95.25 61 PRO B C 1
ATOM 1649 O O . PRO B 1 61 ? 9.812 15.797 -1.578 1 95.25 61 PRO B O 1
ATOM 1652 N N . ILE B 1 62 ? 7.852 15.148 -0.645 1 96.75 62 ILE B N 1
ATOM 1653 C CA . ILE B 1 62 ? 8.297 13.773 -0.44 1 96.75 62 ILE B CA 1
ATOM 1654 C C . ILE B 1 62 ? 7.465 12.828 -1.307 1 96.75 62 ILE B C 1
ATOM 1656 O O . ILE B 1 62 ? 6.414 13.219 -1.825 1 96.75 62 ILE B O 1
ATOM 1660 N N . VAL B 1 63 ? 7.973 11.625 -1.51 1 96.56 63 VAL B N 1
ATOM 1661 C CA . VAL B 1 63 ? 7.309 10.57 -2.271 1 96.56 63 VAL B CA 1
ATOM 1662 C C . VAL B 1 63 ? 6.176 9.969 -1.443 1 96.56 63 VAL B C 1
ATOM 1664 O O . VAL B 1 63 ? 6.363 9.641 -0.27 1 96.56 63 VAL B O 1
ATOM 1667 N N . PRO B 1 64 ? 5.031 9.898 -2.061 1 95.75 64 PRO B N 1
ATOM 1668 C CA . PRO B 1 64 ? 3.947 9.234 -1.335 1 95.75 64 PRO B CA 1
ATOM 1669 C C . PRO B 1 64 ? 4.266 7.781 -0.995 1 95.75 64 PRO B C 1
ATOM 1671 O O . PRO B 1 64 ? 4.832 7.059 -1.82 1 95.75 64 PRO B O 1
ATOM 1674 N N . THR B 1 65 ? 3.836 7.336 0.164 1 94.88 65 THR B N 1
ATOM 1675 C CA . THR B 1 65 ? 4.148 5.984 0.622 1 94.88 65 THR B CA 1
ATOM 1676 C C . THR B 1 65 ? 3.512 4.945 -0.294 1 94.88 65 THR B C 1
ATOM 1678 O O . THR B 1 65 ? 4.051 3.85 -0.466 1 94.88 65 THR B O 1
ATOM 1681 N N . ILE B 1 66 ? 2.41 5.301 -0.898 1 93.44 66 ILE B N 1
ATOM 1682 C CA . ILE B 1 66 ? 1.72 4.367 -1.783 1 93.44 66 ILE B CA 1
ATOM 1683 C C . ILE B 1 66 ? 2.617 4.023 -2.969 1 93.44 66 ILE B C 1
ATOM 1685 O O . ILE B 1 66 ? 2.58 2.898 -3.477 1 93.44 66 ILE B O 1
ATOM 1689 N N . MET B 1 67 ? 3.381 4.945 -3.434 1 93.81 67 MET B N 1
ATOM 1690 C CA . MET B 1 67 ? 4.297 4.684 -4.539 1 93.81 67 MET B CA 1
ATOM 1691 C C . MET B 1 67 ? 5.363 3.67 -4.133 1 93.81 67 MET B C 1
ATOM 1693 O O . MET B 1 67 ? 5.656 2.74 -4.887 1 93.81 67 MET B O 1
ATOM 1697 N N . LEU B 1 68 ? 5.906 3.809 -2.975 1 95.5 68 LEU B N 1
ATOM 1698 C CA . LEU B 1 68 ? 6.887 2.855 -2.463 1 95.5 68 LEU B CA 1
ATOM 1699 C C . LEU B 1 68 ? 6.273 1.466 -2.33 1 95.5 68 LEU B C 1
ATOM 1701 O O . LEU B 1 68 ? 6.887 0.473 -2.73 1 95.5 68 LEU B O 1
ATOM 1705 N N . ASN B 1 69 ? 5.09 1.471 -1.786 1 95.31 69 ASN B N 1
ATOM 1706 C CA . ASN B 1 69 ? 4.359 0.211 -1.682 1 95.31 69 ASN B CA 1
ATOM 1707 C C . ASN B 1 69 ? 4.137 -0.422 -3.053 1 95.31 69 ASN B C 1
ATOM 1709 O O . ASN B 1 69 ? 4.27 -1.637 -3.209 1 95.31 69 ASN B O 1
ATOM 1713 N N . GLY B 1 70 ? 3.766 0.389 -4 1 93.31 70 GLY B N 1
ATOM 1714 C CA . GLY B 1 70 ? 3.566 -0.098 -5.355 1 93.31 70 GLY B CA 1
ATOM 1715 C C . GLY B 1 70 ? 4.801 -0.756 -5.941 1 93.31 70 GLY B C 1
ATOM 1716 O O . GLY B 1 70 ? 4.707 -1.805 -6.586 1 93.31 70 GLY B O 1
ATOM 1717 N N . ILE B 1 71 ? 5.883 -0.177 -5.746 1 94.38 71 ILE B N 1
ATOM 1718 C CA . ILE B 1 71 ? 7.145 -0.718 -6.246 1 94.38 71 ILE B CA 1
ATOM 1719 C C . ILE B 1 71 ? 7.402 -2.086 -5.621 1 94.38 71 ILE B C 1
ATOM 1721 O O . ILE B 1 71 ? 7.742 -3.043 -6.324 1 94.38 71 ILE B O 1
ATOM 1725 N N . ILE B 1 72 ? 7.172 -2.209 -4.379 1 96.62 72 ILE B N 1
ATOM 1726 C CA . ILE B 1 72 ? 7.434 -3.438 -3.635 1 96.62 72 ILE B CA 1
ATOM 1727 C C . ILE B 1 72 ? 6.477 -4.535 -4.098 1 96.62 72 ILE B C 1
ATOM 1729 O O . ILE B 1 72 ? 6.906 -5.641 -4.43 1 96.62 72 ILE B O 1
ATOM 1733 N N . THR B 1 73 ? 5.184 -4.242 -4.117 1 95.62 73 THR B N 1
ATOM 1734 C CA . THR B 1 73 ? 4.191 -5.25 -4.473 1 95.62 73 THR B CA 1
ATOM 1735 C C . THR B 1 73 ? 4.344 -5.668 -5.934 1 95.62 73 THR B C 1
ATOM 1737 O O . THR B 1 73 ? 4.109 -6.824 -6.281 1 95.62 73 THR B O 1
ATOM 1740 N N . SER B 1 74 ? 4.746 -4.699 -6.723 1 93.94 74 SER B N 1
ATOM 1741 C CA . SER B 1 74 ? 5.016 -5.039 -8.117 1 93.94 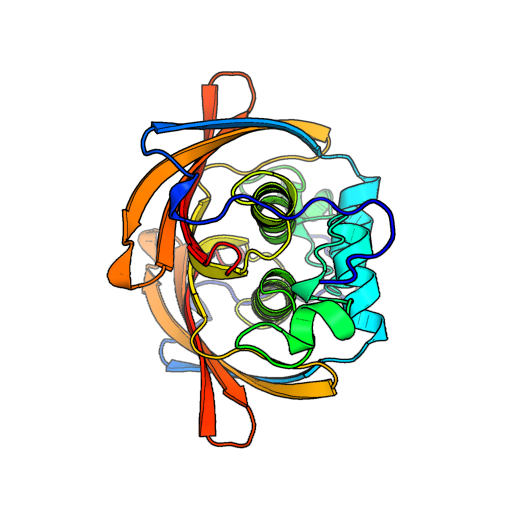74 SER B CA 1
ATOM 1742 C C . SER B 1 74 ? 6.188 -6.012 -8.227 1 93.94 74 SER B C 1
ATOM 1744 O O . SER B 1 74 ? 6.145 -6.957 -9.023 1 93.94 74 SER B O 1
ATOM 1746 N N . ALA B 1 75 ? 7.223 -5.766 -7.496 1 96.19 75 ALA B N 1
ATOM 1747 C CA . ALA B 1 75 ? 8.375 -6.66 -7.508 1 96.19 75 ALA B CA 1
ATOM 1748 C C . ALA B 1 75 ? 7.984 -8.07 -7.094 1 96.19 75 ALA B C 1
ATOM 1750 O O . ALA B 1 75 ? 8.422 -9.055 -7.699 1 96.19 75 ALA B O 1
ATOM 1751 N N . ILE B 1 76 ? 7.16 -8.156 -6.113 1 97.38 76 ILE B N 1
ATOM 1752 C CA . ILE B 1 76 ? 6.684 -9.453 -5.633 1 97.38 76 ILE B CA 1
ATOM 1753 C C . ILE B 1 76 ? 5.848 -10.125 -6.715 1 97.38 76 ILE B C 1
ATOM 1755 O O . ILE B 1 76 ? 6.062 -11.305 -7.027 1 97.38 76 ILE B O 1
ATOM 1759 N N . SER B 1 77 ? 4.988 -9.398 -7.258 1 95.75 77 SER B N 1
ATOM 1760 C CA . SER B 1 77 ? 4.059 -9.891 -8.273 1 95.75 77 SER B CA 1
ATOM 1761 C C . SER B 1 77 ? 4.797 -10.344 -9.523 1 95.75 77 SER B C 1
ATOM 1763 O O . SER B 1 77 ? 4.363 -11.281 -10.203 1 95.75 77 SER B O 1
ATOM 1765 N N . LYS B 1 78 ? 5.926 -9.727 -9.766 1 94.81 78 LYS B N 1
ATOM 1766 C CA . LYS B 1 78 ? 6.633 -9.977 -11.023 1 94.81 78 LYS B CA 1
ATOM 1767 C C . LYS B 1 78 ? 7.746 -11 -10.828 1 94.81 78 LYS B C 1
ATOM 1769 O O . LYS B 1 78 ? 8.039 -11.789 -11.734 1 94.81 78 LYS B O 1
ATOM 1774 N N . HIS B 1 79 ? 8.328 -11 -9.648 1 95.38 79 HIS B N 1
ATOM 1775 C CA . HIS B 1 79 ? 9.617 -11.688 -9.594 1 95.38 79 HIS B CA 1
ATOM 1776 C C . HIS B 1 79 ? 9.648 -12.695 -8.445 1 95.38 79 HIS B C 1
ATOM 1778 O O . HIS B 1 79 ? 10.203 -13.789 -8.594 1 95.38 79 HIS B O 1
ATOM 1784 N N . MET B 1 80 ? 9.148 -12.367 -7.332 1 94.81 80 MET B N 1
ATOM 1785 C CA . MET B 1 80 ? 9.266 -13.203 -6.137 1 94.81 80 MET B CA 1
ATOM 1786 C C . MET B 1 80 ? 8.039 -13.055 -5.246 1 94.81 80 MET B C 1
ATOM 1788 O O . MET B 1 80 ? 7.941 -12.102 -4.469 1 94.81 80 MET B O 1
ATOM 1792 N N . PRO B 1 81 ? 7.152 -14.07 -5.367 1 96.69 81 PRO B N 1
ATOM 1793 C CA . PRO B 1 81 ? 7.223 -15.336 -6.102 1 96.69 81 PRO B CA 1
ATOM 1794 C C . PRO B 1 81 ? 7.02 -15.164 -7.602 1 96.69 81 PRO B C 1
ATOM 1796 O O . PRO B 1 81 ? 7.457 -16 -8.391 1 96.69 81 PRO B O 1
ATOM 1799 N N . GLY B 1 82 ? 6.281 -14.109 -7.973 1 96.5 82 GLY B N 1
ATOM 1800 C CA . GLY B 1 82 ? 6.082 -13.883 -9.391 1 96.5 82 GLY B CA 1
ATOM 1801 C C . GLY B 1 82 ? 4.625 -13.977 -9.812 1 96.5 82 GLY B C 1
ATOM 1802 O O . GLY B 1 82 ? 3.73 -13.992 -8.969 1 96.5 82 GLY B O 1
ATOM 1803 N N . PRO B 1 83 ? 4.422 -14.023 -11.148 1 95.81 83 PRO B N 1
ATOM 1804 C CA . PRO B 1 83 ? 3.055 -14.008 -11.672 1 95.81 83 PRO B CA 1
ATOM 1805 C C . PRO B 1 83 ? 2.184 -15.117 -11.086 1 95.81 83 PRO B C 1
ATOM 1807 O O . PRO B 1 83 ? 2.605 -16.281 -11.031 1 95.81 83 PRO B O 1
ATOM 1810 N N . GLY B 1 84 ? 1 -14.703 -10.68 1 96.12 84 GLY B N 1
ATOM 1811 C CA . GLY B 1 84 ? 0.091 -15.625 -10.016 1 96.12 84 GLY B CA 1
ATOM 1812 C C . GLY B 1 84 ? 0.076 -15.469 -8.508 1 96.12 84 GLY B C 1
ATOM 1813 O O . GLY B 1 84 ? -0.761 -16.062 -7.828 1 96.12 84 GLY B O 1
ATOM 1814 N N . SER B 1 85 ? 0.941 -14.648 -7.969 1 97.06 85 SER B N 1
ATOM 1815 C CA . SER B 1 85 ? 1.013 -14.461 -6.523 1 97.06 85 SER B CA 1
ATOM 1816 C C . SER B 1 85 ? 0.049 -13.375 -6.059 1 97.06 85 SER B C 1
ATOM 1818 O O . SER B 1 85 ? -0.38 -12.539 -6.855 1 97.06 85 SER B O 1
ATOM 1820 N N . HIS B 1 86 ? -0.306 -13.43 -4.801 1 97.19 86 HIS B N 1
ATOM 1821 C CA . HIS B 1 86 ? -1.247 -12.5 -4.191 1 97.19 86 HIS B CA 1
ATOM 1822 C C . HIS B 1 86 ? -0.832 -12.148 -2.766 1 97.19 86 HIS B C 1
ATOM 1824 O O . HIS B 1 86 ? -0.479 -13.031 -1.983 1 97.19 86 HIS B O 1
ATOM 1830 N N . VAL B 1 87 ? -0.875 -10.891 -2.48 1 97.88 87 VAL B N 1
ATOM 1831 C CA . VAL B 1 87 ? -0.487 -10.422 -1.152 1 97.88 87 VAL B CA 1
ATOM 1832 C C . VAL B 1 87 ? -1.628 -10.672 -0.167 1 97.88 87 VAL B C 1
ATOM 1834 O O . VAL B 1 87 ? -2.766 -10.258 -0.41 1 97.88 87 VAL B O 1
ATOM 1837 N N . ARG B 1 88 ? -1.288 -11.266 0.93 1 97.81 88 ARG B N 1
ATOM 1838 C CA . ARG B 1 88 ? -2.262 -11.586 1.968 1 97.81 88 ARG B CA 1
ATOM 1839 C C . ARG B 1 88 ? -2.191 -10.586 3.117 1 97.81 88 ARG B C 1
ATOM 1841 O O . ARG B 1 88 ? -3.217 -10.242 3.711 1 97.81 88 ARG B O 1
ATOM 1848 N N . GLU B 1 89 ? -0.982 -10.273 3.475 1 98.62 89 GLU B N 1
ATOM 1849 C CA . GLU B 1 89 ? -0.747 -9.367 4.594 1 98.62 89 GLU B CA 1
ATOM 1850 C C . GLU B 1 89 ? 0.458 -8.469 4.332 1 98.62 89 GLU B C 1
ATOM 1852 O O . GLU B 1 89 ? 1.43 -8.891 3.703 1 98.62 89 GLU B O 1
ATOM 1857 N N . GLN B 1 90 ? 0.372 -7.281 4.832 1 98.56 90 GLN B N 1
ATOM 1858 C CA . GLN B 1 90 ? 1.489 -6.352 4.723 1 98.56 90 GLN B CA 1
ATOM 1859 C C . GLN B 1 90 ? 1.727 -5.621 6.043 1 98.56 90 GLN B C 1
ATOM 1861 O O . GLN B 1 90 ? 0.799 -5.047 6.617 1 98.56 90 GLN B O 1
ATOM 1866 N N . ASN B 1 91 ? 2.854 -5.672 6.547 1 98.75 91 ASN B N 1
ATOM 1867 C CA . ASN B 1 91 ? 3.348 -4.898 7.684 1 98.75 91 ASN B CA 1
ATOM 1868 C C . ASN B 1 91 ? 4.594 -4.098 7.312 1 98.75 91 ASN B C 1
ATOM 1870 O O . ASN B 1 91 ? 5.688 -4.652 7.215 1 98.75 91 ASN B O 1
ATOM 1874 N N . LEU B 1 92 ? 4.449 -2.812 7.152 1 98.75 92 LEU B N 1
ATOM 1875 C CA . LEU B 1 92 ? 5.531 -1.959 6.68 1 98.75 92 LEU B CA 1
ATOM 1876 C C . LEU B 1 92 ? 5.691 -0.735 7.574 1 98.75 92 LEU B C 1
ATOM 1878 O O . LEU B 1 92 ? 4.699 -0.157 8.023 1 98.75 92 LEU B O 1
ATOM 1882 N N . ILE B 1 93 ? 6.895 -0.34 7.797 1 98.75 93 ILE B N 1
ATOM 1883 C CA . ILE B 1 93 ? 7.246 0.871 8.531 1 98.75 93 ILE B CA 1
ATOM 1884 C C . ILE B 1 93 ? 8.086 1.788 7.645 1 98.75 93 ILE B C 1
ATOM 1886 O O . ILE B 1 93 ? 9.07 1.353 7.047 1 98.75 93 ILE B O 1
ATOM 1890 N N . TYR B 1 94 ? 7.629 2.994 7.547 1 98.38 94 TYR B N 1
ATOM 1891 C CA . TYR B 1 94 ? 8.367 4.008 6.801 1 98.38 94 TYR B CA 1
ATOM 1892 C C . TYR B 1 94 ? 9.219 4.859 7.734 1 98.38 94 TYR B C 1
ATOM 1894 O O . TYR B 1 94 ? 8.695 5.719 8.445 1 98.38 94 TYR B O 1
ATOM 1902 N N . LEU B 1 95 ? 10.461 4.715 7.645 1 97.75 95 LEU B N 1
ATOM 1903 C CA . LEU B 1 95 ? 11.383 5.219 8.656 1 97.75 95 LEU B CA 1
ATOM 1904 C C . LEU B 1 95 ? 11.852 6.629 8.305 1 97.75 95 LEU B C 1
ATOM 1906 O O . LEU B 1 95 ? 11.961 7.488 9.18 1 97.75 95 LEU B O 1
ATOM 1910 N N . GLU B 1 96 ? 12.234 6.824 7.098 1 97.31 96 GLU B N 1
ATOM 1911 C CA . GLU B 1 96 ? 12.703 8.109 6.59 1 97.31 96 GLU B CA 1
ATOM 1912 C C . GLU B 1 96 ? 11.977 8.492 5.301 1 97.31 96 GLU B C 1
ATOM 1914 O O . GLU B 1 96 ? 11.617 7.617 4.508 1 97.31 96 GLU B O 1
ATOM 1919 N N . PRO B 1 97 ? 11.758 9.742 5.129 1 97 97 PRO B N 1
ATOM 1920 C CA . PRO B 1 97 ? 11.117 10.148 3.877 1 97 97 PRO B CA 1
ATOM 1921 C C . PRO B 1 97 ? 12.008 9.914 2.656 1 97 97 PRO B C 1
ATOM 1923 O O . PRO B 1 97 ? 13.234 9.945 2.77 1 97 97 PRO B O 1
ATOM 1926 N N . VAL B 1 98 ? 11.398 9.586 1.568 1 97.31 98 VAL B N 1
ATOM 1927 C CA . VAL B 1 98 ? 12.07 9.57 0.272 1 97.31 98 VAL B CA 1
ATOM 1928 C C . VAL B 1 98 ? 11.719 10.836 -0.509 1 97.31 98 VAL B C 1
ATOM 1930 O O . VAL B 1 98 ? 10.555 11.25 -0.539 1 97.31 98 VAL B O 1
ATOM 1933 N N . TYR B 1 99 ? 12.719 11.453 -1.075 1 96.56 99 TYR B N 1
ATOM 1934 C CA . TYR B 1 99 ? 12.492 12.688 -1.812 1 96.56 99 TYR B CA 1
ATOM 1935 C C . TYR B 1 99 ? 12.477 12.438 -3.314 1 96.56 99 TYR B C 1
ATOM 1937 O O . TYR B 1 99 ? 12.891 11.367 -3.773 1 96.56 99 TYR B O 1
ATOM 1945 N N . HIS B 1 100 ? 11.891 13.41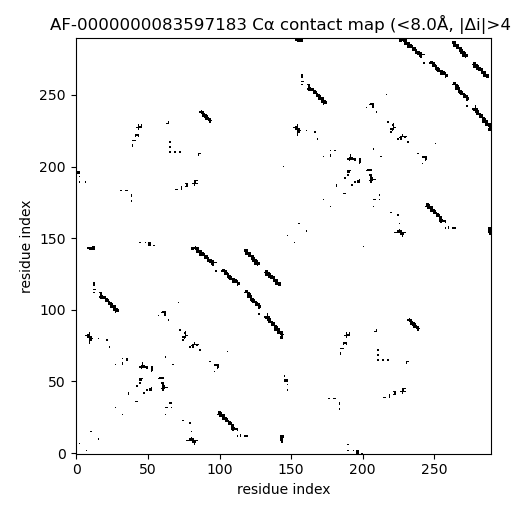4 -3.949 1 95.31 100 HIS B N 1
ATOM 1946 C CA . HIS B 1 100 ? 11.859 13.32 -5.402 1 95.31 100 HIS B CA 1
ATOM 1947 C C . HIS B 1 100 ? 13.258 13.125 -5.977 1 95.31 100 HIS B C 1
ATOM 1949 O O . HIS B 1 100 ? 14.219 13.727 -5.496 1 95.31 100 HIS B O 1
ATOM 1955 N N . ASN B 1 101 ? 13.383 12.242 -7.004 1 94.94 101 ASN B N 1
ATOM 1956 C CA . ASN B 1 101 ? 14.594 12.016 -7.785 1 94.94 101 ASN B CA 1
ATOM 1957 C C . ASN B 1 101 ? 15.648 11.266 -6.977 1 94.94 101 ASN B C 1
ATOM 1959 O O . ASN B 1 101 ? 16.812 11.219 -7.367 1 94.94 101 ASN B O 1
ATOM 1963 N N . GLU B 1 102 ? 15.25 10.742 -5.887 1 95.94 102 GLU B N 1
ATOM 1964 C CA . GLU B 1 102 ? 16.172 9.875 -5.145 1 95.94 102 GLU B CA 1
ATOM 1965 C C . GLU B 1 102 ? 16.109 8.445 -5.664 1 95.94 102 GLU B C 1
ATOM 1967 O O . GLU B 1 102 ? 15.117 8.031 -6.27 1 95.94 102 GLU B O 1
ATOM 1972 N N . THR B 1 103 ? 17.203 7.762 -5.492 1 96.94 103 THR B N 1
ATOM 1973 C CA . THR B 1 103 ? 17.297 6.348 -5.836 1 96.94 103 THR B CA 1
ATOM 1974 C C . THR B 1 103 ? 17.188 5.48 -4.582 1 96.94 103 THR B C 1
ATOM 1976 O O . THR B 1 103 ? 17.875 5.734 -3.59 1 96.94 103 THR B O 1
ATOM 1979 N N . ILE B 1 104 ? 16.344 4.473 -4.676 1 97.12 104 ILE B N 1
ATOM 1980 C CA . ILE B 1 104 ? 16.203 3.58 -3.531 1 97.12 104 ILE B CA 1
ATOM 1981 C C . ILE B 1 104 ? 16.594 2.16 -3.939 1 97.12 104 ILE B C 1
ATOM 1983 O O . ILE B 1 104 ? 16.375 1.754 -5.082 1 97.12 104 ILE B O 1
ATOM 1987 N N . GLU B 1 105 ? 17.188 1.505 -3.002 1 97.94 105 GLU B N 1
ATOM 1988 C CA . GLU B 1 105 ? 17.5 0.085 -3.123 1 97.94 105 GLU B CA 1
ATOM 1989 C C . GLU B 1 105 ? 16.609 -0.76 -2.221 1 97.94 105 GLU B C 1
ATOM 1991 O O . GLU B 1 105 ? 16.562 -0.544 -1.008 1 97.94 105 GLU B O 1
ATOM 1996 N N . ILE B 1 106 ? 15.953 -1.713 -2.807 1 97.69 106 ILE B N 1
ATOM 1997 C CA . ILE B 1 106 ? 15.016 -2.549 -2.068 1 97.69 106 ILE B CA 1
ATOM 1998 C C . ILE B 1 106 ? 15.5 -3.994 -2.061 1 97.69 106 ILE B C 1
ATOM 2000 O O . ILE B 1 106 ? 15.836 -4.551 -3.111 1 97.69 106 ILE B O 1
ATOM 2004 N N . LEU B 1 107 ? 15.539 -4.508 -0.906 1 98.06 107 LEU B N 1
ATOM 2005 C CA . LEU B 1 107 ? 15.883 -5.914 -0.728 1 98.06 107 LEU B CA 1
ATOM 2006 C C . LEU B 1 107 ? 14.688 -6.711 -0.224 1 98.06 107 LEU B C 1
ATOM 2008 O O . LEU B 1 107 ? 14.086 -6.355 0.79 1 98.06 107 LEU B O 1
ATOM 2012 N N . LEU B 1 108 ? 14.328 -7.719 -0.969 1 98.69 108 LEU B N 1
ATOM 2013 C CA . LEU B 1 108 ? 13.32 -8.695 -0.564 1 98.69 108 LEU B CA 1
ATOM 2014 C C . LEU B 1 108 ? 13.969 -10.031 -0.213 1 98.69 108 LEU B C 1
ATOM 2016 O O . LEU B 1 108 ? 14.805 -10.539 -0.967 1 98.69 108 LEU B O 1
ATOM 2020 N N . GLU B 1 109 ? 13.562 -10.523 0.938 1 98.81 109 GLU B N 1
ATOM 2021 C CA . GLU B 1 109 ? 14.133 -11.805 1.36 1 98.81 109 GLU B CA 1
ATOM 2022 C C . GLU B 1 109 ? 13.062 -12.734 1.917 1 98.81 109 GLU B C 1
ATOM 2024 O O . GLU B 1 109 ? 12.266 -12.328 2.771 1 98.81 109 GLU B O 1
ATOM 2029 N N . VAL B 1 110 ? 13.07 -13.961 1.423 1 98.75 110 VAL B N 1
ATOM 2030 C CA . VAL B 1 110 ? 12.156 -14.961 1.974 1 98.75 110 VAL B CA 1
ATOM 2031 C C . VAL B 1 110 ? 12.609 -15.352 3.377 1 98.75 110 VAL B C 1
ATOM 2033 O O . VAL B 1 110 ? 13.711 -15.867 3.559 1 98.75 110 VAL B O 1
ATOM 2036 N N . HIS B 1 111 ? 11.727 -15.117 4.277 1 98.38 111 HIS B N 1
ATOM 2037 C CA . HIS B 1 111 ? 12.109 -15.336 5.668 1 98.38 111 HIS B CA 1
ATOM 2038 C C . HIS B 1 111 ? 11.469 -16.609 6.223 1 98.38 111 HIS B C 1
ATOM 2040 O O . HIS B 1 111 ? 12.031 -17.25 7.105 1 98.38 111 HIS B O 1
ATOM 2046 N N . HIS B 1 112 ? 10.328 -16.953 5.773 1 98.38 112 HIS B N 1
ATOM 2047 C CA . HIS B 1 112 ? 9.57 -18.094 6.277 1 98.38 112 HIS B CA 1
ATOM 2048 C C . HIS B 1 112 ? 8.609 -18.625 5.219 1 98.38 112 HIS B C 1
ATOM 2050 O O . HIS B 1 112 ? 8.117 -17.859 4.383 1 98.38 112 HIS B O 1
ATOM 2056 N N . ILE B 1 113 ? 8.414 -19.922 5.242 1 98.31 113 ILE B N 1
ATOM 2057 C CA . ILE B 1 113 ? 7.488 -20.578 4.324 1 98.31 113 ILE B CA 1
ATOM 2058 C C . ILE B 1 113 ? 6.516 -21.453 5.105 1 98.31 113 ILE B C 1
ATOM 2060 O O . ILE B 1 113 ? 6.934 -22.312 5.887 1 98.31 113 ILE B O 1
ATOM 2064 N N . ASP B 1 114 ? 5.332 -21.234 4.953 1 98.06 114 ASP B N 1
ATOM 2065 C CA . ASP B 1 114 ? 4.273 -22.078 5.484 1 98.06 114 ASP B CA 1
ATOM 2066 C C . ASP B 1 114 ? 3.613 -22.891 4.375 1 98.06 114 ASP B C 1
ATOM 2068 O O . ASP B 1 114 ? 2.646 -22.438 3.758 1 98.06 114 ASP B O 1
ATOM 2072 N N . ILE B 1 115 ? 4.031 -24.062 4.195 1 96.56 115 ILE B N 1
ATOM 2073 C CA . ILE B 1 115 ? 3.598 -24.891 3.086 1 96.56 115 ILE B CA 1
ATOM 2074 C C . ILE B 1 115 ? 2.115 -25.234 3.24 1 96.56 115 ILE B C 1
ATOM 2076 O O . ILE B 1 115 ? 1.361 -25.203 2.266 1 96.56 115 ILE B O 1
ATOM 2080 N N . THR B 1 116 ? 1.745 -25.547 4.441 1 96.25 116 THR B N 1
ATOM 2081 C CA . THR B 1 116 ? 0.375 -25.969 4.719 1 96.25 116 THR B CA 1
ATOM 2082 C C . THR B 1 116 ? -0.616 -24.891 4.301 1 96.25 116 THR B C 1
ATOM 2084 O O . THR B 1 116 ? -1.645 -25.188 3.689 1 96.25 116 THR B O 1
ATOM 2087 N N . GLN B 1 117 ? -0.243 -23.641 4.547 1 95.94 117 GLN B N 1
ATOM 2088 C CA . GLN B 1 117 ? -1.148 -22.547 4.238 1 95.94 117 GLN B CA 1
ATOM 2089 C C . GLN B 1 117 ? -0.815 -21.922 2.883 1 95.94 117 GLN B C 1
ATOM 2091 O O . GLN B 1 117 ? -1.509 -21.016 2.424 1 95.94 117 GLN B O 1
ATOM 2096 N N . ASN B 1 118 ? 0.178 -22.422 2.246 1 97.44 118 ASN B N 1
ATOM 2097 C CA . ASN B 1 118 ? 0.659 -21.859 0.987 1 97.44 118 ASN B CA 1
ATOM 2098 C C . ASN B 1 118 ? 0.971 -20.375 1.118 1 97.44 118 ASN B C 1
ATOM 2100 O O . ASN B 1 118 ? 0.488 -19.562 0.328 1 97.44 118 ASN B O 1
ATOM 2104 N N . VAL B 1 119 ? 1.754 -20.047 2.162 1 98.25 119 VAL B N 1
ATOM 2105 C CA . VAL B 1 119 ? 2.098 -18.656 2.426 1 98.25 119 VAL B CA 1
ATOM 2106 C C . VAL B 1 119 ? 3.611 -18.516 2.568 1 98.25 119 VAL B C 1
ATOM 2108 O O . VAL B 1 119 ? 4.262 -19.344 3.209 1 98.25 119 VAL B O 1
ATOM 2111 N N . VAL B 1 120 ? 4.113 -17.5 1.963 1 98.62 120 VAL B N 1
ATOM 2112 C CA . VAL B 1 120 ? 5.523 -17.156 2.076 1 98.62 120 VAL B CA 1
ATOM 2113 C C . VAL B 1 120 ? 5.668 -15.781 2.742 1 98.62 120 VAL B C 1
ATOM 2115 O O . VAL B 1 120 ? 5.02 -14.82 2.336 1 98.62 120 VAL B O 1
ATOM 2118 N N . ASP B 1 121 ? 6.523 -15.672 3.779 1 98.81 121 ASP B N 1
ATOM 2119 C CA . ASP B 1 121 ? 6.852 -14.398 4.41 1 98.81 121 ASP B CA 1
ATOM 2120 C C . ASP B 1 121 ? 8.07 -13.758 3.752 1 98.81 121 ASP B C 1
ATOM 2122 O O . ASP B 1 121 ? 9.172 -14.312 3.791 1 98.81 121 ASP B O 1
ATOM 2126 N N . ILE B 1 122 ? 7.859 -12.641 3.252 1 98.88 122 ILE B N 1
ATOM 2127 C CA . ILE B 1 122 ? 8.938 -11.914 2.596 1 98.88 122 ILE B CA 1
ATOM 2128 C C . ILE B 1 122 ? 9.312 -10.688 3.428 1 98.88 122 ILE B C 1
ATOM 2130 O O . ILE B 1 122 ? 8.477 -9.812 3.672 1 98.88 122 ILE B O 1
ATOM 2134 N N . TYR B 1 123 ? 10.539 -10.656 3.857 1 98.81 123 TYR B N 1
ATOM 2135 C CA . TYR B 1 123 ? 11.062 -9.484 4.539 1 98.81 123 TYR B CA 1
ATOM 2136 C C . TYR B 1 123 ? 11.5 -8.414 3.539 1 98.81 123 TYR B C 1
ATOM 2138 O O . TYR B 1 123 ? 12.148 -8.727 2.539 1 98.81 123 TYR B O 1
ATOM 2146 N N . VAL B 1 124 ? 11.148 -7.199 3.791 1 98.75 124 VAL B N 1
ATOM 2147 C CA . VAL B 1 124 ? 11.43 -6.074 2.9 1 98.75 124 VAL B CA 1
ATOM 2148 C C . VAL B 1 124 ? 12.297 -5.047 3.623 1 98.75 124 VAL B C 1
ATOM 2150 O O . VAL B 1 124 ? 11.984 -4.641 4.746 1 98.75 124 VAL B O 1
ATOM 2153 N N . ASN B 1 125 ? 13.328 -4.645 2.988 1 98.19 125 ASN B N 1
ATOM 2154 C CA . ASN B 1 125 ? 14.172 -3.547 3.441 1 98.19 125 ASN B CA 1
ATOM 2155 C C . ASN B 1 125 ? 14.562 -2.625 2.287 1 98.19 125 ASN B C 1
ATOM 2157 O O . ASN B 1 125 ? 15 -3.09 1.235 1 98.19 125 ASN B O 1
ATOM 2161 N N . ALA B 1 126 ? 14.328 -1.366 2.469 1 98.25 126 ALA B N 1
ATOM 2162 C CA . ALA B 1 126 ? 14.711 -0.388 1.454 1 98.25 126 ALA B CA 1
ATOM 2163 C C . ALA B 1 126 ? 15.641 0.673 2.039 1 98.25 126 ALA B C 1
ATOM 2165 O O . ALA B 1 126 ? 15.453 1.107 3.178 1 98.25 126 ALA B O 1
ATOM 2166 N N . SER B 1 127 ? 16.594 1.073 1.271 1 98.19 127 SER B N 1
ATOM 2167 C CA . SER B 1 127 ? 17.547 2.092 1.694 1 98.19 127 SER B CA 1
ATOM 2168 C C . SER B 1 127 ? 17.844 3.072 0.565 1 98.19 127 SER B C 1
ATOM 2170 O O . SER B 1 127 ? 17.578 2.785 -0.602 1 98.19 127 SER B O 1
ATOM 2172 N N . LYS B 1 128 ? 18.234 4.211 0.978 1 97.25 128 LYS B N 1
ATOM 2173 C CA . LYS B 1 128 ? 18.75 5.207 0.049 1 97.25 128 LYS B CA 1
ATOM 2174 C C . LYS B 1 128 ? 20.156 5.668 0.469 1 97.25 128 LYS B C 1
ATOM 2176 O O . LYS B 1 128 ? 20.547 5.473 1.617 1 97.25 128 LYS B O 1
ATOM 2181 N N . ASP B 1 129 ? 20.938 6.262 -0.429 1 90.69 129 ASP B N 1
ATOM 2182 C CA . ASP B 1 129 ? 22.266 6.805 -0.165 1 90.69 129 ASP B CA 1
ATOM 2183 C C . ASP B 1 129 ? 23.141 5.793 0.579 1 90.69 129 ASP B C 1
ATOM 2185 O O . ASP B 1 129 ? 23.859 6.156 1.509 1 90.69 129 ASP B O 1
ATOM 2189 N N . LYS B 1 130 ? 23.031 4.504 0.302 1 80.19 130 LYS B N 1
ATOM 2190 C CA . LYS B 1 130 ? 23.859 3.365 0.706 1 80.19 130 LYS B CA 1
ATOM 2191 C C . LYS B 1 130 ? 23.625 3.012 2.172 1 80.19 130 LYS B C 1
ATOM 2193 O O . LYS B 1 130 ? 23.781 1.857 2.57 1 80.19 130 LYS B O 1
ATOM 2198 N N . ASN B 1 131 ? 22.953 4.012 2.826 1 87.62 131 ASN B N 1
ATOM 2199 C CA . ASN B 1 131 ? 22.938 3.527 4.203 1 87.62 131 ASN B CA 1
ATOM 2200 C C . ASN B 1 131 ? 21.766 4.113 4.984 1 87.62 131 ASN B C 1
ATOM 2202 O O . ASN B 1 131 ? 21.672 3.932 6.199 1 87.62 131 ASN B O 1
ATOM 2206 N N . VAL B 1 132 ? 20.984 4.777 4.414 1 96.81 132 VAL B N 1
ATOM 2207 C CA . VAL B 1 132 ? 19.844 5.316 5.137 1 96.81 132 VAL B CA 1
ATOM 2208 C C . VAL B 1 132 ? 18.609 4.445 4.883 1 96.81 132 VAL B C 1
ATOM 2210 O O . VAL B 1 132 ? 18.078 4.426 3.771 1 96.81 132 VAL B O 1
ATOM 2213 N N . GLN B 1 133 ? 18.188 3.762 5.934 1 97.94 133 GLN B N 1
ATOM 2214 C CA . GLN B 1 133 ? 17 2.922 5.793 1 97.94 133 GLN B CA 1
ATOM 2215 C C . GLN B 1 133 ? 15.734 3.77 5.676 1 97.94 133 GLN B C 1
ATOM 2217 O O . GLN B 1 133 ? 15.516 4.672 6.48 1 97.94 133 GLN B O 1
ATOM 2222 N N . VAL B 1 134 ? 14.945 3.459 4.672 1 97.94 134 VAL B N 1
ATOM 2223 C CA . VAL B 1 134 ? 13.758 4.277 4.445 1 97.94 134 VAL B CA 1
ATOM 2224 C C . VAL B 1 134 ? 12.508 3.484 4.805 1 97.94 134 VAL B C 1
ATOM 2226 O O . VAL B 1 134 ? 11.492 4.062 5.199 1 97.94 134 VAL B O 1
ATOM 2229 N N . LEU B 1 135 ? 12.523 2.195 4.645 1 97.94 135 LEU B N 1
ATOM 2230 C CA . LEU B 1 135 ? 11.367 1.367 4.965 1 97.94 135 LEU B CA 1
ATOM 2231 C C . LEU B 1 135 ? 11.797 -0.065 5.273 1 97.94 135 LEU B C 1
ATOM 2233 O O . LEU B 1 135 ? 12.836 -0.525 4.793 1 97.94 135 LEU B O 1
ATOM 2237 N N . GLU B 1 136 ? 11.016 -0.71 6.082 1 98.56 136 GLU B N 1
ATOM 2238 C CA . GLU B 1 136 ? 11.203 -2.125 6.391 1 98.56 136 GLU B CA 1
ATOM 2239 C C . GLU B 1 136 ? 9.883 -2.783 6.777 1 98.56 136 GLU B C 1
ATOM 2241 O O . GLU B 1 136 ? 8.914 -2.098 7.117 1 98.56 136 GLU B O 1
ATOM 2246 N N . GLY B 1 137 ? 9.898 -4.113 6.684 1 98.69 137 GLY B N 1
ATOM 2247 C CA . GLY B 1 137 ? 8.703 -4.824 7.105 1 98.69 137 GLY B CA 1
ATOM 2248 C C . GLY B 1 137 ? 8.602 -6.223 6.52 1 98.69 137 GLY B C 1
ATOM 2249 O O . GLY B 1 137 ? 9.609 -6.797 6.094 1 98.69 137 GLY B O 1
ATOM 2250 N N . VAL B 1 138 ? 7.371 -6.773 6.637 1 98.81 138 VAL B N 1
ATOM 2251 C CA . VAL B 1 138 ? 7.121 -8.133 6.156 1 98.81 138 VAL B CA 1
ATOM 2252 C C . VAL B 1 138 ? 5.836 -8.156 5.336 1 98.81 138 VAL B C 1
ATOM 2254 O O . VAL B 1 138 ? 4.836 -7.535 5.707 1 98.81 138 VAL B O 1
ATOM 2257 N N . ILE B 1 139 ? 5.902 -8.836 4.258 1 98.81 139 ILE B N 1
ATOM 2258 C CA . ILE B 1 139 ? 4.723 -9.086 3.436 1 98.81 139 ILE B CA 1
ATOM 2259 C C . ILE B 1 139 ? 4.48 -10.586 3.318 1 98.81 139 ILE B C 1
ATOM 2261 O O . ILE B 1 139 ? 5.395 -11.344 2.979 1 98.81 139 ILE B O 1
ATOM 2265 N N . LYS B 1 140 ? 3.303 -10.992 3.658 1 98.81 140 LYS B N 1
ATOM 2266 C CA . LYS B 1 140 ? 2.893 -12.375 3.455 1 98.81 140 LYS B CA 1
ATOM 2267 C C . LYS B 1 140 ? 2.213 -12.555 2.102 1 98.81 140 LYS B C 1
ATOM 2269 O O . LYS B 1 140 ? 1.271 -11.828 1.773 1 98.81 140 LYS B O 1
ATOM 2274 N N . VAL B 1 141 ? 2.658 -13.523 1.4 1 98.62 141 VAL B N 1
ATOM 2275 C CA . VAL B 1 141 ? 2.244 -13.664 0.007 1 98.62 141 VAL B CA 1
ATOM 2276 C C . VAL B 1 141 ? 1.788 -15.094 -0.261 1 98.62 141 VAL B C 1
ATOM 2278 O O . VAL B 1 141 ? 2.381 -16.047 0.251 1 98.62 141 VAL B O 1
ATOM 2281 N N . LEU B 1 142 ? 0.741 -15.234 -1.022 1 97.94 142 LEU B N 1
ATOM 2282 C CA . LEU B 1 142 ? 0.311 -16.516 -1.572 1 97.94 142 LEU B CA 1
ATOM 2283 C C . LEU B 1 142 ? 0.922 -16.75 -2.949 1 97.94 142 LEU B C 1
ATOM 2285 O O . LEU B 1 142 ? 0.562 -16.078 -3.916 1 97.94 142 LEU B O 1
ATOM 2289 N N . PRO B 1 143 ? 1.82 -17.688 -3.045 1 97.75 143 PRO B N 1
ATOM 2290 C CA . PRO B 1 143 ? 2.373 -18 -4.363 1 97.75 143 PRO B CA 1
ATOM 2291 C C . PRO B 1 143 ? 1.363 -18.688 -5.281 1 97.75 143 PRO B C 1
ATOM 2293 O O . PRO B 1 143 ? 0.286 -19.078 -4.832 1 97.75 143 PRO B O 1
ATOM 2296 N N . PRO B 1 144 ? 1.766 -18.766 -6.59 1 94.38 144 PRO B N 1
ATOM 2297 C CA . PRO B 1 144 ? 0.865 -19.453 -7.52 1 94.38 144 PRO B CA 1
ATOM 2298 C C . PRO B 1 144 ? 0.581 -20.891 -7.113 1 94.38 144 PRO B C 1
ATOM 2300 O O . PRO B 1 144 ? 1.409 -21.531 -6.453 1 94.38 144 PRO B O 1
ATOM 2303 N N . HIS B 1 145 ? -0.64 -21.266 -7.461 1 81.81 145 HIS B N 1
ATOM 2304 C CA . HIS B 1 145 ? -1.045 -22.625 -7.137 1 81.81 145 HIS B CA 1
ATOM 2305 C C . HIS B 1 145 ? -0.557 -23.609 -8.188 1 81.81 145 HIS B C 1
ATOM 2307 O O . HIS B 1 145 ? -0.401 -23.25 -9.359 1 81.81 145 HIS B O 1
#

Sequence (290 aa):
MLLRKGIKLGKKIDEITVGEKLQITEKIEDKDLLLYLGLTNDSNPLYIQHDYALETPFKKPIVPTIMLNGIITSAISKHMPGPGSHVREQNLIYLEPVYHNETIEILLEVHHIDITQNVVDIYVNASKDKNVQVLEGVIKVLPPHMLLRKGIKLGKKIDEITVGEKLQITEKIEDKDLLLYLGLTNDSNPLYIQHDYALETPFKKPIVPTIMLNGIITSAISKHMPGPGSHVREQNLIYLEPVYHNETIEILLEVHHIDITQNVVDIYVNASKDKNVQVLEGVIKVLPPH

Foldseek 3Di:
DCDPPPFDFFDFLVRDDAFDKDKDKDWAAPVVQVVVCVVVVNPPCLAPPQVVVCPDPNNGRFRDVVSVVVVVVVCCCPYNRHPQKAWDDWDKDFDDTHHHRFMKMKMWGFHDGDVVVQKTKIWIWMATPVDHTGMTTIIIMRGHD/DPDPPPFDFFDFLVRDDAFDKDKDKDWAAPVVQVVVCVVVVNPPCLAPPQVVVCPDPNNGRFRDVVVVVVVVVVCCCPYNRHPQKDWDDWDKDFDDTHHHRFMKMKMWGFHDGDVVVQKTKIWIWMATPVDHTGMITIIIMRGHD